Protein AF-A0A954YUF4-F1 (afdb_monomer_lite)

Secondary structure (DSSP, 8-state):
---PPP-----------------PPPSEEEEEE--EETTTEEEESSSTTTTS---EE-SSEEESEEEETTTEEEESBSSSPPTT-----SSSS-BEEE-TTSBEEEEEEETTTEEEEE-TTSPTTTS-EEETTTTEEESEEEETTTEEEES--SSS-EEEP-TT--S-SSS-SHHHHHHHHHHTTEETTTSS---S---SS-SSEESHHHHHHHHHH-----

Sequence (222 aa):
MSMKRLNTSGALVAVVGVAVGLAFASSIKPEGKSAWSENAGWSNWRDAGETGLGVSVELNTLSGWIWFENIGWCSLASGDPPALGWPNITGADYGVNVELDYRLDGFAWSENVGWLRFDSQLPAPFAPRIDLLVGRLRGFVWGENIGWLNLDGMVHFVALEDSADNDLDGDIDLLDFATFQRCFGWESTGGASCTADTDFDDDDDTDIDDWSMFHAQISGPN

Foldseek 3Di:
DDDDDDDDDDDDDPPPDDPPPDLDFAQWDPQQQWWAFPQQGIKGQGCLVVVSQHWHDAPWFIFGWMQTPRQGIKTQALDDADPNGFPQPDPNRWHWTQDPVFFIATWIAGPRQGIKTQDSPDDPPAHWGQDLLQQFIAHWIQTPRGGIIGQHDPNHHTGGHLLQVQVPPPAQAVVSVVLLVVQEFPAQPDDDDSPTRQPSNPPRGRHDVSVVVSVSNHNDDD

Radius of gyration: 22.09 Å; chains: 1; bounding box: 84×53×54 Å

Structure (mmCIF, N/CA/C/O backbone):
data_AF-A0A954YUF4-F1
#
_entry.id   AF-A0A954YUF4-F1
#
loop_
_atom_site.group_PDB
_atom_site.id
_atom_site.type_symbol
_atom_site.label_atom_id
_atom_site.label_alt_id
_atom_site.label_comp_id
_atom_site.label_asym_id
_atom_site.label_entity_id
_atom_site.label_seq_id
_atom_site.pdbx_PDB_ins_code
_atom_site.Cartn_x
_atom_site.Cartn_y
_atom_site.Cartn_z
_atom_site.occupancy
_atom_site.B_iso_or_equiv
_atom_site.auth_seq_id
_atom_site.auth_comp_id
_atom_site.auth_asym_id
_atom_site.auth_atom_id
_atom_site.pdbx_PDB_model_num
ATOM 1 N N . MET A 1 1 ? 56.252 34.505 36.505 1.00 45.41 1 MET A N 1
ATOM 2 C CA . MET A 1 1 ? 54.918 34.299 37.109 1.00 45.41 1 MET A CA 1
ATOM 3 C C . MET A 1 1 ? 53.900 34.505 35.994 1.00 45.41 1 MET A C 1
ATOM 5 O O . MET A 1 1 ? 53.700 35.629 35.562 1.00 45.41 1 MET A O 1
ATOM 9 N N . SER A 1 2 ? 53.455 33.407 35.379 1.00 35.97 2 SER A N 1
ATOM 10 C CA . SER A 1 2 ? 52.754 33.391 34.086 1.00 35.97 2 SER A CA 1
ATOM 11 C C . SER A 1 2 ? 51.246 33.590 34.275 1.00 35.97 2 SER A C 1
ATOM 13 O O . SER A 1 2 ? 50.628 32.850 35.039 1.00 35.97 2 SER A O 1
ATOM 15 N N . MET A 1 3 ? 50.666 34.584 33.596 1.00 34.16 3 MET A N 1
ATOM 16 C CA . MET A 1 3 ? 49.219 34.823 33.544 1.00 34.16 3 MET A CA 1
ATOM 17 C C . MET A 1 3 ? 48.563 33.805 32.601 1.00 34.16 3 MET A C 1
ATOM 19 O O . MET A 1 3 ? 48.743 33.874 31.385 1.00 34.16 3 MET A O 1
ATOM 23 N N . LYS A 1 4 ? 47.788 32.865 33.153 1.00 36.34 4 LYS A N 1
ATOM 24 C CA . LYS A 1 4 ? 46.926 31.967 32.371 1.00 36.34 4 LYS A CA 1
ATOM 25 C C . LYS A 1 4 ? 45.629 32.694 32.004 1.00 36.34 4 LYS A C 1
ATOM 27 O O . LYS A 1 4 ? 44.901 33.143 32.883 1.00 36.34 4 LYS A O 1
ATOM 32 N N . ARG A 1 5 ? 45.358 32.801 30.702 1.00 38.88 5 ARG A N 1
ATOM 33 C CA . ARG A 1 5 ? 44.087 33.270 30.130 1.00 38.88 5 ARG A CA 1
ATOM 34 C C . ARG A 1 5 ? 43.024 32.177 30.311 1.00 38.88 5 ARG A C 1
ATOM 36 O O . ARG A 1 5 ? 43.297 31.024 29.982 1.00 38.88 5 ARG A O 1
ATOM 43 N N . LEU A 1 6 ? 41.845 32.521 30.835 1.00 40.50 6 LEU A N 1
ATOM 44 C CA . LEU A 1 6 ? 40.672 31.639 30.830 1.00 40.50 6 LEU A CA 1
ATOM 45 C C . LEU A 1 6 ? 40.017 31.691 29.440 1.00 40.50 6 LEU A C 1
ATOM 47 O O . LEU A 1 6 ? 39.573 32.755 29.020 1.00 40.50 6 LEU A O 1
ATOM 51 N N . ASN A 1 7 ? 39.937 30.550 28.751 1.00 34.66 7 ASN A N 1
ATOM 52 C CA . ASN A 1 7 ? 39.085 30.371 27.573 1.00 34.66 7 ASN A CA 1
ATOM 53 C C . ASN A 1 7 ? 37.709 29.874 28.036 1.00 34.66 7 ASN A C 1
ATOM 55 O O . ASN A 1 7 ? 37.571 28.722 28.441 1.00 34.66 7 ASN A O 1
ATOM 59 N N . THR A 1 8 ? 36.686 30.719 27.956 1.00 41.03 8 THR A N 1
ATOM 60 C CA . THR A 1 8 ? 35.281 30.303 28.053 1.00 41.03 8 THR A CA 1
ATOM 61 C C . THR A 1 8 ? 34.838 29.739 26.706 1.00 41.03 8 THR A C 1
ATOM 63 O O . THR A 1 8 ? 34.591 30.494 25.770 1.00 41.03 8 THR A O 1
ATOM 66 N N . SER A 1 9 ? 34.767 28.412 26.599 1.00 42.25 9 SER A N 1
ATOM 67 C CA . SER A 1 9 ? 34.116 27.736 25.471 1.00 42.25 9 SER A CA 1
ATOM 68 C C . SER A 1 9 ? 32.630 27.593 25.799 1.00 42.25 9 SER A C 1
ATOM 70 O O . SER A 1 9 ? 32.278 26.874 26.731 1.00 42.25 9 SER A O 1
ATOM 72 N N . GLY A 1 10 ? 31.770 28.323 25.087 1.00 40.06 10 GLY A N 1
ATOM 73 C CA . GLY A 1 10 ? 30.319 28.158 25.168 1.00 40.06 10 GLY A CA 1
ATOM 74 C C . GLY A 1 10 ? 29.906 26.884 24.437 1.00 40.06 10 GLY A C 1
ATOM 75 O O . GLY A 1 10 ? 30.124 26.770 23.234 1.00 40.06 10 GLY A O 1
ATOM 76 N N . ALA A 1 11 ? 29.347 25.920 25.164 1.00 40.22 11 ALA A N 1
ATOM 77 C CA . ALA A 1 11 ? 28.738 24.739 24.570 1.00 40.22 11 ALA A CA 1
ATOM 78 C C . ALA A 1 11 ? 27.368 25.126 23.992 1.00 40.22 11 ALA A C 1
ATOM 80 O O . ALA A 1 11 ? 26.453 25.472 24.737 1.00 40.22 11 ALA A O 1
ATOM 81 N N . LEU A 1 12 ? 27.238 25.088 22.664 1.00 38.84 12 LEU A N 1
ATOM 82 C CA . LEU A 1 12 ? 25.941 25.075 21.992 1.00 38.84 12 LEU A CA 1
ATOM 83 C C . LEU A 1 12 ? 25.310 23.700 22.240 1.00 38.84 12 LEU A C 1
ATOM 85 O O . LEU A 1 12 ? 25.797 22.691 21.735 1.00 38.84 12 LEU A O 1
ATOM 89 N N . VAL A 1 13 ? 24.246 23.657 23.039 1.00 41.72 13 VAL A N 1
ATOM 90 C CA . VAL A 1 13 ? 23.390 22.473 23.152 1.00 41.72 13 VAL A CA 1
ATOM 91 C C . VAL A 1 13 ? 22.456 22.493 21.947 1.00 41.72 13 VAL A C 1
ATOM 93 O O . VAL A 1 13 ? 21.543 23.313 21.880 1.00 41.72 13 VAL A O 1
ATOM 96 N N . ALA A 1 14 ? 22.715 21.626 20.968 1.00 39.50 14 ALA A N 1
ATOM 97 C CA . ALA A 1 14 ? 21.765 21.352 19.902 1.00 39.50 14 ALA A CA 1
ATOM 98 C C . ALA A 1 14 ? 20.584 20.588 20.513 1.00 39.50 14 ALA A C 1
ATOM 100 O O . ALA A 1 14 ? 20.733 19.447 20.950 1.00 39.50 14 ALA A O 1
ATOM 101 N N . VAL A 1 15 ? 19.422 21.235 20.589 1.00 40.66 15 VAL A N 1
ATOM 102 C CA . VAL A 1 15 ? 18.164 20.550 20.889 1.00 40.66 15 VAL A CA 1
ATOM 103 C C . VAL A 1 15 ? 17.814 19.745 19.643 1.00 40.66 15 VAL A C 1
ATOM 105 O O . VAL A 1 15 ? 17.372 20.302 18.642 1.00 40.66 15 VAL A O 1
ATOM 108 N N . VAL A 1 16 ? 18.081 18.441 19.679 1.00 46.47 16 VAL A N 1
ATOM 109 C CA . VAL A 1 16 ? 17.546 17.503 18.692 1.00 46.47 16 VAL A CA 1
ATOM 110 C C . VAL A 1 16 ? 16.055 17.387 18.985 1.00 46.47 16 VAL A C 1
ATOM 112 O O . VAL A 1 16 ? 15.658 16.763 19.968 1.00 46.47 16 VAL A O 1
ATOM 115 N N . GLY A 1 17 ? 15.234 18.063 18.183 1.00 35.97 17 GLY A N 1
ATOM 116 C CA . GLY A 1 17 ? 13.795 17.846 18.179 1.00 35.97 17 GLY A CA 1
ATOM 117 C C . GLY A 1 17 ? 13.531 16.434 17.674 1.00 35.97 17 GLY A C 1
ATOM 118 O O . GLY A 1 17 ? 13.792 16.139 16.512 1.00 35.97 17 GLY A O 1
ATOM 119 N N . VAL A 1 18 ? 13.060 15.553 18.553 1.00 38.59 18 VAL A N 1
ATOM 120 C CA . VAL A 1 18 ? 12.467 14.285 18.130 1.00 38.59 18 VAL A CA 1
ATOM 121 C C . VAL A 1 18 ? 11.116 14.649 17.526 1.00 38.59 18 VAL A C 1
ATOM 123 O O . VAL A 1 18 ? 10.198 15.022 18.253 1.00 38.59 18 VAL A O 1
ATOM 126 N N . ALA A 1 19 ? 11.019 14.610 16.198 1.00 35.75 19 ALA A N 1
ATOM 127 C CA . ALA A 1 19 ? 9.730 14.593 15.528 1.00 35.75 19 ALA A CA 1
ATOM 128 C C . ALA A 1 19 ? 9.069 13.260 15.893 1.00 35.75 19 ALA A C 1
ATOM 130 O O . ALA A 1 19 ? 9.465 12.204 15.405 1.00 35.75 19 ALA A O 1
ATOM 131 N N . VAL A 1 20 ? 8.126 13.299 16.830 1.00 36.25 20 VAL A N 1
ATOM 132 C CA . VAL A 1 20 ? 7.192 12.195 17.023 1.00 36.25 20 VAL A CA 1
ATOM 133 C C . VAL A 1 20 ? 6.216 12.319 15.862 1.00 36.25 20 VAL A C 1
ATOM 135 O O . VAL A 1 20 ? 5.343 13.183 15.889 1.00 36.25 20 VAL A O 1
ATOM 138 N N . GLY A 1 21 ? 6.441 11.543 14.801 1.00 36.62 21 GLY A N 1
ATOM 139 C CA . GLY A 1 21 ? 5.438 11.372 13.758 1.00 36.62 21 GLY A CA 1
ATOM 140 C C . GLY A 1 21 ? 4.170 10.827 14.406 1.00 36.62 21 GLY A C 1
ATOM 141 O O . GLY A 1 21 ? 4.245 9.905 15.222 1.00 36.62 21 GLY A O 1
ATOM 142 N N . LEU A 1 22 ? 3.027 11.439 14.105 1.00 38.81 22 LEU A N 1
ATOM 143 C CA . LEU A 1 22 ? 1.734 10.835 14.395 1.00 38.81 22 LEU A CA 1
ATOM 144 C C . LEU A 1 22 ? 1.716 9.487 13.664 1.00 38.81 22 LEU A C 1
ATOM 146 O O . LEU A 1 22 ? 1.967 9.435 12.463 1.00 38.81 22 LEU A O 1
ATOM 150 N N . ALA A 1 23 ? 1.536 8.394 14.404 1.00 40.59 23 ALA A N 1
ATOM 151 C CA . ALA A 1 23 ? 1.324 7.092 13.793 1.00 40.59 23 ALA A CA 1
ATOM 152 C C . ALA A 1 23 ? -0.082 7.121 13.189 1.00 40.59 23 ALA A C 1
ATOM 154 O O . ALA A 1 23 ? -1.062 7.065 13.931 1.00 40.59 23 ALA A O 1
ATOM 155 N N . PHE A 1 24 ? -0.165 7.285 11.872 1.00 50.69 24 PHE A N 1
ATOM 156 C CA . PHE A 1 24 ? -1.408 7.081 11.141 1.00 50.69 24 PHE A CA 1
ATOM 157 C C . PHE A 1 24 ? -1.837 5.622 11.320 1.00 50.69 24 PHE A C 1
ATOM 159 O O . PHE A 1 24 ? -1.001 4.711 11.315 1.00 50.69 24 PHE A O 1
ATOM 166 N N . ALA A 1 25 ? -3.126 5.404 11.572 1.00 67.69 25 ALA A N 1
ATOM 167 C CA . ALA A 1 25 ? -3.666 4.059 11.658 1.00 67.69 25 ALA A CA 1
ATOM 168 C C . ALA A 1 25 ? -3.500 3.384 10.288 1.00 67.69 25 ALA A C 1
ATOM 170 O O . ALA A 1 25 ? -3.809 3.970 9.260 1.00 67.69 25 ALA A O 1
ATOM 171 N N . SER A 1 26 ? -2.950 2.171 10.263 1.00 83.31 26 SER A N 1
ATOM 172 C CA . SER A 1 26 ? -2.809 1.416 9.016 1.00 83.31 26 SER A CA 1
ATOM 173 C C . SER A 1 26 ? -4.181 1.007 8.487 1.00 83.31 26 SER A C 1
ATOM 175 O O . SER A 1 26 ? -4.997 0.519 9.264 1.00 83.31 26 SER A O 1
ATOM 177 N N . SER A 1 27 ? -4.384 1.078 7.171 1.00 86.19 27 SER A N 1
ATOM 178 C CA . SER A 1 27 ? -5.607 0.629 6.485 1.00 86.19 27 SER A CA 1
ATOM 179 C C . SER A 1 27 ? -5.724 -0.901 6.383 1.00 86.19 27 SER A C 1
ATOM 181 O O . SER A 1 27 ? -6.391 -1.409 5.488 1.00 86.19 27 SER A O 1
ATOM 183 N N . ILE A 1 28 ? -5.032 -1.667 7.235 1.00 88.75 28 ILE A N 1
ATOM 184 C CA . ILE A 1 28 ? -4.945 -3.134 7.178 1.00 88.75 28 ILE A CA 1
ATOM 185 C C . ILE A 1 28 ? -5.480 -3.754 8.474 1.00 88.75 28 ILE A C 1
ATOM 187 O O . ILE A 1 28 ? -4.967 -3.455 9.554 1.00 88.75 28 ILE A O 1
ATOM 191 N N . LYS A 1 29 ? -6.427 -4.698 8.374 1.00 86.50 29 LYS A N 1
ATOM 192 C CA . LYS A 1 29 ? -7.031 -5.371 9.542 1.00 86.50 29 LYS A CA 1
ATOM 193 C C . LYS A 1 29 ? -6.008 -6.158 10.370 1.00 86.50 29 LYS A C 1
ATOM 195 O O . LYS A 1 29 ? -5.130 -6.820 9.799 1.00 86.50 29 LYS A O 1
ATOM 200 N N . PRO A 1 30 ? -6.126 -6.197 11.713 1.00 86.12 30 PRO A N 1
ATOM 201 C CA . PRO A 1 30 ? -5.252 -7.000 12.575 1.00 86.12 30 PRO A CA 1
ATOM 202 C C . PRO A 1 30 ? -5.233 -8.495 12.227 1.00 86.12 30 PRO A C 1
ATOM 204 O O . PRO A 1 30 ? -4.171 -9.125 12.239 1.00 86.12 30 PRO A O 1
ATOM 207 N N . GLU A 1 31 ? -6.395 -9.063 11.920 1.00 83.25 31 GLU A N 1
ATOM 208 C CA . GLU A 1 31 ? -6.620 -10.481 11.621 1.00 83.25 31 GLU A CA 1
ATOM 209 C C . GLU A 1 31 ? -6.197 -10.887 10.204 1.00 83.25 31 GLU A C 1
ATOM 211 O O . GLU A 1 31 ? -5.962 -12.069 9.947 1.00 83.25 31 GLU A O 1
ATOM 216 N N . GLY A 1 32 ? -6.042 -9.917 9.302 1.00 87.50 32 GLY A N 1
ATOM 217 C CA . GLY A 1 32 ? -5.683 -10.116 7.901 1.00 87.50 32 GLY A CA 1
ATOM 218 C C . GLY A 1 32 ? -4.444 -9.321 7.512 1.00 87.50 32 GLY A C 1
ATOM 219 O O . GLY A 1 32 ? -4.449 -8.637 6.506 1.00 87.50 32 GLY A O 1
ATOM 220 N N . LYS A 1 33 ? -3.371 -9.357 8.302 1.00 92.38 33 LYS A N 1
ATOM 221 C CA . LYS A 1 33 ? -2.193 -8.501 8.060 1.00 92.38 33 LYS A CA 1
ATOM 222 C C . LYS A 1 33 ? -1.056 -9.140 7.261 1.00 92.38 33 LYS A C 1
ATOM 224 O O . LYS A 1 33 ? -0.010 -8.511 7.086 1.00 92.38 33 LYS A O 1
ATOM 229 N N . SER A 1 34 ? -1.203 -10.390 6.817 1.00 94.88 34 SER A N 1
ATOM 230 C CA . SER A 1 34 ? -0.062 -11.208 6.387 1.00 94.88 34 SER A CA 1
ATOM 231 C C . SER A 1 34 ? -0.224 -11.860 5.020 1.00 94.88 34 SER A C 1
ATOM 233 O O . SER A 1 34 ? -1.254 -12.446 4.697 1.00 94.88 34 SER A O 1
ATOM 235 N N . ALA A 1 35 ? 0.866 -11.828 4.255 1.00 96.50 35 ALA A N 1
ATOM 236 C CA . ALA A 1 35 ? 1.054 -12.540 2.999 1.00 96.50 35 ALA A CA 1
ATOM 237 C C . ALA A 1 35 ? 2.311 -13.421 3.078 1.00 96.50 35 ALA A C 1
ATOM 239 O O . ALA A 1 35 ? 3.159 -13.240 3.955 1.00 96.50 35 ALA A O 1
ATOM 240 N N . TRP A 1 36 ? 2.419 -14.391 2.168 1.00 96.69 36 TRP A N 1
ATOM 241 C CA . TRP A 1 36 ? 3.537 -15.336 2.128 1.00 96.69 36 TRP A CA 1
ATOM 242 C C . TRP A 1 36 ? 4.416 -15.124 0.896 1.00 96.69 36 TRP A C 1
ATOM 244 O O . TRP A 1 36 ? 3.916 -14.990 -0.225 1.00 96.69 36 TRP A O 1
ATOM 254 N N . SER A 1 37 ? 5.729 -15.188 1.101 1.00 96.19 37 SER A N 1
ATOM 255 C CA . SER A 1 37 ? 6.731 -15.343 0.050 1.00 96.19 37 SER A CA 1
ATOM 256 C C . SER A 1 37 ? 7.662 -16.502 0.393 1.00 96.19 37 SER A C 1
ATOM 258 O O . SER A 1 37 ? 8.141 -16.614 1.520 1.00 96.19 37 SER A O 1
ATOM 260 N N . GLU A 1 38 ? 7.977 -17.339 -0.596 1.00 94.81 38 GLU A N 1
ATOM 261 C CA . GLU A 1 38 ? 8.883 -18.479 -0.406 1.00 94.81 38 GLU A CA 1
ATOM 262 C C . GLU A 1 38 ? 10.289 -18.052 0.038 1.00 94.81 38 GLU A C 1
ATOM 264 O O . GLU A 1 38 ? 10.938 -18.771 0.798 1.00 94.81 38 GLU A O 1
ATOM 269 N N . ASN A 1 39 ? 10.757 -16.883 -0.408 1.00 94.62 39 ASN A N 1
ATOM 270 C CA . ASN A 1 39 ? 12.107 -16.400 -0.125 1.00 94.62 39 ASN A CA 1
ATOM 271 C C . ASN A 1 39 ? 12.149 -15.247 0.891 1.00 94.62 39 ASN A C 1
ATOM 273 O O . ASN A 1 39 ? 13.218 -15.002 1.447 1.00 94.62 39 ASN A O 1
ATOM 277 N N . ALA A 1 40 ? 11.025 -14.578 1.181 1.00 95.06 40 ALA A N 1
ATOM 278 C CA . ALA A 1 40 ? 10.953 -13.517 2.196 1.00 95.06 40 ALA A CA 1
ATOM 279 C C . ALA A 1 40 ? 10.232 -13.922 3.501 1.00 95.06 40 ALA A C 1
ATOM 281 O O . ALA A 1 40 ? 10.343 -13.202 4.494 1.00 95.06 40 ALA A O 1
ATOM 282 N N . GLY A 1 41 ? 9.573 -15.087 3.539 1.00 95.69 41 GLY A N 1
ATOM 283 C CA . GLY A 1 41 ? 8.815 -15.560 4.702 1.00 95.69 41 GLY A CA 1
ATOM 284 C C . GLY A 1 41 ? 7.446 -14.889 4.828 1.00 95.69 41 GLY A C 1
ATOM 285 O O . GLY A 1 41 ? 6.878 -14.431 3.828 1.00 95.69 41 GLY A O 1
ATOM 286 N N . TRP A 1 42 ? 6.907 -14.840 6.051 1.00 96.31 42 TRP A N 1
ATOM 287 C CA . TRP A 1 42 ? 5.690 -14.075 6.322 1.00 96.31 42 TRP A CA 1
ATOM 288 C C . TRP A 1 42 ? 5.960 -12.577 6.275 1.00 96.31 42 TRP A C 1
ATOM 290 O O . TRP A 1 42 ? 7.006 -12.097 6.718 1.00 96.31 42 TRP A O 1
ATOM 300 N N . SER A 1 43 ? 4.978 -11.838 5.772 1.00 95.81 43 SER A N 1
ATOM 301 C CA . SER A 1 43 ? 4.953 -10.385 5.833 1.00 95.81 43 SER A CA 1
ATOM 302 C C . SER A 1 43 ? 3.948 -9.879 6.870 1.00 95.81 43 SER A C 1
ATOM 304 O O . SER A 1 43 ? 2.993 -10.570 7.234 1.00 95.81 43 SER A O 1
ATOM 306 N N . ASN A 1 44 ? 4.126 -8.640 7.306 1.00 95.50 44 ASN A N 1
ATOM 307 C CA . ASN A 1 44 ? 3.202 -7.907 8.151 1.00 95.50 44 ASN A CA 1
ATOM 308 C C . ASN A 1 44 ? 2.999 -6.504 7.574 1.00 95.50 44 ASN A C 1
ATOM 310 O O . ASN A 1 44 ? 3.921 -5.686 7.560 1.00 95.50 44 ASN A O 1
ATOM 314 N N . TRP A 1 45 ? 1.787 -6.281 7.074 1.00 95.31 45 TRP A N 1
ATOM 315 C CA . TRP A 1 45 ? 1.368 -5.068 6.380 1.00 95.31 45 TRP A CA 1
ATOM 316 C C . TRP A 1 45 ? 0.757 -4.036 7.325 1.00 95.31 45 TRP A C 1
ATOM 318 O O . TRP A 1 45 ? 0.707 -2.871 6.972 1.00 95.31 45 TRP A O 1
ATOM 328 N N . ARG A 1 46 ? 0.318 -4.430 8.527 1.00 91.75 46 ARG A N 1
ATOM 329 C CA . ARG A 1 46 ? -0.418 -3.534 9.430 1.00 91.75 46 ARG A CA 1
ATOM 330 C C . ARG A 1 46 ? 0.463 -2.739 10.375 1.00 91.75 46 ARG A C 1
ATOM 332 O O . ARG A 1 46 ? 0.239 -1.564 10.621 1.00 91.75 46 ARG A O 1
ATOM 339 N N . ASP A 1 47 ? 1.403 -3.411 11.022 1.00 87.38 47 ASP A N 1
ATOM 340 C CA . ASP A 1 47 ? 2.191 -2.798 12.098 1.00 87.38 47 ASP A CA 1
ATOM 341 C C . ASP A 1 47 ? 3.672 -2.660 11.724 1.00 87.38 47 ASP A C 1
ATOM 343 O O . ASP A 1 47 ? 4.451 -2.128 12.515 1.00 87.38 47 ASP A O 1
ATOM 347 N N . ALA A 1 48 ? 4.056 -3.125 10.529 1.00 87.12 48 ALA A N 1
ATOM 348 C CA . ALA A 1 48 ? 5.427 -3.128 10.031 1.00 87.12 48 ALA A CA 1
ATOM 349 C C . ALA A 1 48 ? 6.440 -3.631 11.080 1.00 87.12 48 ALA A C 1
ATOM 351 O O . ALA A 1 48 ? 7.510 -3.044 11.265 1.00 87.12 48 ALA A O 1
ATOM 352 N N . GLY A 1 49 ? 6.092 -4.710 11.789 1.00 80.81 49 GLY A N 1
ATOM 353 C CA . GLY A 1 49 ? 6.925 -5.263 12.856 1.00 80.81 49 GLY A CA 1
ATOM 354 C C . GLY A 1 49 ? 6.825 -4.444 14.141 1.00 80.81 49 GLY A C 1
ATOM 355 O O . GLY A 1 49 ? 7.847 -4.117 1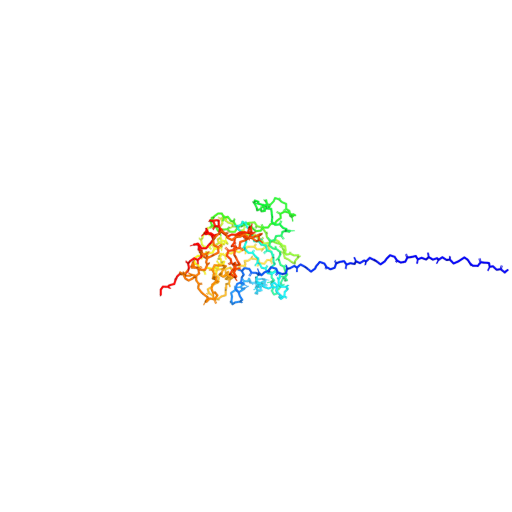4.736 1.00 80.81 49 GLY A O 1
ATOM 356 N N . GLU A 1 50 ? 5.597 -4.106 14.543 1.00 80.44 50 GLU A N 1
ATOM 357 C CA . GLU A 1 50 ? 5.267 -3.366 15.778 1.00 80.44 50 GLU A CA 1
ATOM 358 C C . GLU A 1 50 ? 5.723 -1.893 15.814 1.00 80.44 50 GLU A C 1
ATOM 360 O O . GLU A 1 50 ? 5.713 -1.259 16.869 1.00 80.44 50 GLU A O 1
ATOM 365 N N . THR A 1 51 ? 6.096 -1.312 14.673 1.00 78.06 51 THR A N 1
ATOM 366 C CA . THR A 1 51 ? 6.503 0.102 14.581 1.00 78.06 51 THR A CA 1
ATOM 367 C C . THR A 1 51 ? 5.318 1.059 14.450 1.00 78.06 51 THR A C 1
ATOM 369 O O . THR A 1 51 ? 5.468 2.247 14.722 1.00 78.06 51 THR A O 1
ATOM 372 N N . GLY A 1 52 ? 4.147 0.555 14.041 1.00 79.62 52 GLY A N 1
ATOM 373 C CA . GLY A 1 52 ? 2.964 1.378 13.768 1.00 79.62 52 GLY A CA 1
ATOM 374 C C . GLY A 1 52 ? 3.057 2.173 12.463 1.00 79.62 52 GLY A C 1
ATOM 375 O O . GLY A 1 52 ? 2.222 3.032 12.225 1.00 79.62 52 GLY A O 1
ATOM 376 N N . LEU A 1 53 ? 4.055 1.887 11.622 1.00 86.25 53 LEU A N 1
ATOM 377 C CA . LEU A 1 53 ? 4.259 2.510 10.309 1.00 86.25 53 LEU A CA 1
ATOM 378 C C . LEU A 1 53 ? 3.755 1.607 9.176 1.00 86.25 53 LEU A C 1
ATOM 380 O O . LEU A 1 53 ? 4.403 1.497 8.134 1.00 86.25 53 LEU A O 1
ATOM 384 N N . GLY A 1 54 ? 2.667 0.877 9.423 1.00 90.19 54 GLY A N 1
ATOM 385 C CA . GLY A 1 54 ? 2.104 -0.050 8.449 1.00 90.19 54 GLY A CA 1
ATOM 386 C C . GLY A 1 54 ? 1.589 0.632 7.195 1.00 90.19 54 GLY A C 1
ATOM 387 O O . GLY A 1 54 ? 1.692 1.841 7.017 1.00 90.19 54 GLY A O 1
ATOM 388 N N . VAL A 1 55 ? 1.035 -0.185 6.316 1.00 92.38 55 VAL A N 1
ATOM 389 C CA . VAL A 1 55 ? 0.538 0.249 5.021 1.00 92.38 55 VAL A CA 1
ATOM 390 C C . VAL A 1 55 ? -0.704 1.107 5.202 1.00 92.38 55 VAL A C 1
ATOM 392 O O . VAL A 1 55 ? -1.639 0.701 5.899 1.00 92.38 55 VAL A O 1
ATOM 395 N N . SER A 1 56 ? -0.697 2.265 4.549 1.00 87.12 56 SER A N 1
ATOM 396 C CA . SER A 1 56 ? -1.890 3.067 4.303 1.00 87.12 56 SER A CA 1
ATOM 397 C C . SER A 1 56 ? -2.282 2.921 2.838 1.00 87.12 56 SER A C 1
ATOM 399 O O . SER A 1 56 ? -1.415 2.903 1.956 1.00 87.12 56 SER A O 1
ATOM 401 N N . VAL A 1 57 ? -3.574 2.752 2.590 1.00 85.88 57 VAL A N 1
ATOM 402 C CA . VAL A 1 57 ? -4.163 2.750 1.252 1.00 85.88 57 VAL A CA 1
ATOM 403 C C . VAL A 1 57 ? -4.911 4.064 1.102 1.00 85.88 57 VAL A C 1
ATOM 405 O O . VAL A 1 57 ? -5.924 4.267 1.756 1.00 85.88 57 VAL A O 1
ATOM 408 N N . GLU A 1 58 ? -4.396 4.929 0.241 1.00 79.81 58 GLU A N 1
ATOM 409 C CA . GLU A 1 58 ? -4.987 6.221 -0.102 1.00 79.81 58 GLU A CA 1
ATOM 410 C C . GLU A 1 58 ? -5.641 6.125 -1.490 1.00 79.81 58 GLU A C 1
ATOM 412 O O . GLU A 1 58 ? -5.492 5.121 -2.197 1.00 79.81 58 GLU A O 1
ATOM 417 N N . LEU A 1 59 ? -6.312 7.195 -1.926 1.00 74.75 59 LEU A N 1
ATOM 418 C CA . LEU A 1 59 ? -7.055 7.227 -3.190 1.00 74.75 59 LEU A CA 1
ATOM 419 C C . LEU A 1 59 ? -6.226 6.770 -4.406 1.00 74.75 59 LEU A C 1
ATOM 421 O O . LEU A 1 59 ? -6.692 5.975 -5.221 1.00 74.75 59 LEU A O 1
ATOM 425 N N . ASN A 1 60 ? -4.988 7.262 -4.519 1.00 81.56 60 ASN A N 1
ATOM 426 C CA . ASN A 1 60 ? -4.132 7.050 -5.693 1.00 81.56 60 ASN A CA 1
ATOM 427 C C . ASN A 1 60 ? -2.830 6.307 -5.377 1.00 81.56 60 ASN A C 1
ATOM 429 O O . ASN A 1 60 ? -2.049 6.020 -6.290 1.00 81.56 60 ASN A O 1
ATOM 433 N N . THR A 1 61 ? -2.548 6.025 -4.107 1.00 88.44 61 THR A N 1
ATOM 434 C CA . THR A 1 61 ? -1.231 5.568 -3.656 1.00 88.44 61 THR A CA 1
ATOM 435 C C . THR A 1 61 ? -1.319 4.621 -2.473 1.00 88.44 61 THR A C 1
ATOM 437 O O . THR A 1 61 ? -2.248 4.660 -1.675 1.00 88.44 61 THR A O 1
ATOM 440 N N . LEU A 1 62 ? -0.316 3.754 -2.354 1.00 91.75 62 LEU A N 1
ATOM 441 C CA . LEU A 1 62 ? -0.023 3.057 -1.109 1.00 91.75 62 LEU A CA 1
ATOM 442 C C . LEU A 1 62 ? 1.214 3.694 -0.483 1.00 91.75 62 LEU A C 1
ATOM 444 O O . LEU A 1 62 ? 2.226 3.916 -1.157 1.00 91.75 62 LEU A O 1
ATOM 448 N N . SER A 1 63 ? 1.150 3.923 0.820 1.00 89.75 63 SER A N 1
ATOM 449 C CA . SER A 1 63 ? 2.246 4.471 1.612 1.00 89.75 63 SER A CA 1
ATOM 450 C C . SER A 1 63 ? 2.552 3.570 2.814 1.00 89.75 63 SER A C 1
ATOM 452 O O . SER A 1 63 ? 1.918 2.533 3.028 1.00 89.75 63 SER A O 1
ATOM 454 N N . GLY A 1 64 ? 3.600 3.909 3.566 1.00 91.81 64 GLY A N 1
ATOM 455 C CA . GLY A 1 64 ? 4.034 3.137 4.731 1.00 91.81 64 GLY A CA 1
ATOM 456 C C . GLY A 1 64 ? 4.954 1.956 4.411 1.00 91.81 64 GLY A C 1
ATOM 457 O O . GLY A 1 64 ? 5.616 1.899 3.366 1.00 91.81 64 GLY A O 1
ATOM 458 N N . TRP A 1 65 ? 5.048 1.030 5.366 1.00 94.56 65 TRP A N 1
ATOM 459 C CA . TRP A 1 65 ? 6.057 -0.025 5.379 1.00 94.56 65 TRP A CA 1
ATOM 460 C C . TRP A 1 65 ? 5.453 -1.416 5.530 1.00 94.56 65 TRP A C 1
ATOM 462 O O . TRP A 1 65 ? 4.492 -1.644 6.262 1.00 94.56 65 TRP A O 1
ATOM 472 N N . ILE A 1 66 ? 6.103 -2.384 4.891 1.00 96.44 66 ILE A N 1
ATOM 473 C CA . ILE A 1 66 ? 5.844 -3.809 5.081 1.00 96.44 66 ILE A CA 1
ATOM 474 C C . ILE A 1 66 ? 7.061 -4.405 5.769 1.00 96.44 66 ILE A C 1
ATOM 476 O O . ILE A 1 66 ? 8.192 -4.230 5.313 1.00 96.44 66 ILE A O 1
ATOM 480 N N . TRP A 1 67 ? 6.841 -5.145 6.848 1.00 96.94 67 TRP A N 1
ATOM 481 C CA . TRP A 1 67 ? 7.895 -5.958 7.441 1.00 96.94 67 TRP A CA 1
ATOM 482 C C . TRP A 1 67 ? 7.810 -7.392 6.937 1.00 96.94 67 TRP A C 1
ATOM 484 O O . TRP A 1 67 ? 6.720 -7.934 6.791 1.00 96.94 67 TRP A O 1
ATOM 494 N N . PHE A 1 68 ? 8.954 -8.021 6.714 1.00 96.31 68 PHE A N 1
ATOM 495 C CA . PHE A 1 68 ? 9.070 -9.425 6.350 1.00 96.31 68 PHE A CA 1
ATOM 496 C C . PHE A 1 68 ? 10.049 -10.130 7.283 1.00 96.31 68 PHE A C 1
ATOM 498 O O . PHE A 1 68 ? 11.115 -9.590 7.597 1.00 96.31 68 PHE A O 1
ATOM 505 N N . GLU A 1 69 ? 9.742 -11.374 7.639 1.00 94.44 69 GLU A N 1
ATOM 506 C CA . GLU A 1 69 ? 10.543 -12.165 8.582 1.00 94.44 69 GLU A CA 1
ATOM 507 C C . GLU A 1 69 ? 12.007 -12.319 8.165 1.00 94.44 69 GLU A C 1
ATOM 509 O O . GLU A 1 69 ? 12.902 -12.209 9.004 1.00 94.44 69 GLU A O 1
ATOM 514 N N . ASN A 1 70 ? 12.267 -12.551 6.875 1.00 94.56 70 ASN A N 1
ATOM 515 C CA . ASN A 1 70 ? 13.610 -12.908 6.412 1.00 94.56 70 ASN A CA 1
ATOM 516 C C . ASN A 1 70 ? 14.381 -11.747 5.777 1.00 94.56 70 ASN A C 1
ATOM 518 O O . ASN A 1 70 ? 15.579 -11.884 5.531 1.00 94.56 70 ASN A O 1
ATOM 522 N N . ILE A 1 71 ? 13.712 -10.628 5.483 1.00 93.75 71 ILE A N 1
ATOM 523 C CA . ILE A 1 71 ? 14.305 -9.520 4.714 1.00 93.75 71 ILE A CA 1
ATOM 524 C C . ILE A 1 71 ? 14.137 -8.160 5.398 1.00 93.75 71 ILE A C 1
ATOM 526 O O . ILE A 1 71 ? 14.691 -7.177 4.921 1.00 93.75 71 ILE A O 1
ATOM 530 N N . GLY A 1 72 ? 13.429 -8.078 6.526 1.00 94.56 72 GLY A N 1
ATOM 531 C CA . GLY A 1 72 ? 13.186 -6.817 7.219 1.00 94.56 72 GLY A CA 1
ATOM 532 C C . GLY A 1 72 ? 12.183 -5.932 6.481 1.00 94.56 72 GLY A C 1
ATOM 533 O O . GLY A 1 72 ? 11.195 -6.421 5.939 1.00 94.56 72 GLY A O 1
ATOM 534 N N . TRP A 1 73 ? 12.409 -4.621 6.511 1.00 95.62 73 TRP A N 1
ATOM 535 C CA . TRP A 1 73 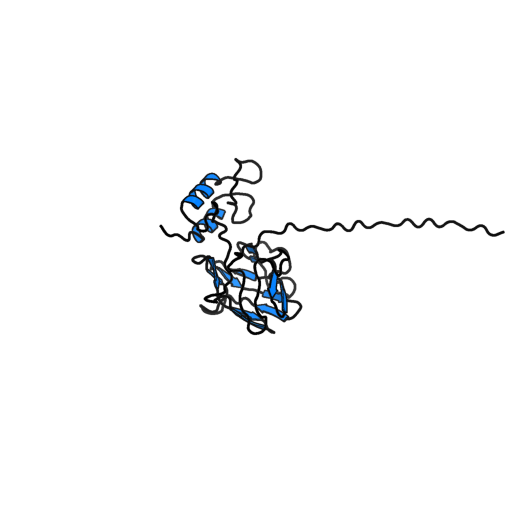? 11.445 -3.638 6.022 1.00 95.62 73 TRP A CA 1
ATOM 536 C C . TRP A 1 73 ? 11.529 -3.397 4.513 1.00 95.62 73 TRP A C 1
ATOM 538 O O . TRP A 1 73 ? 12.601 -3.437 3.899 1.00 95.62 73 TRP A O 1
ATOM 548 N N . CYS A 1 74 ? 10.373 -3.097 3.935 1.00 96.19 74 CYS A N 1
ATOM 549 C CA . CYS A 1 74 ? 10.191 -2.629 2.573 1.00 96.19 74 CYS A CA 1
ATOM 550 C C . CYS A 1 74 ? 9.291 -1.387 2.598 1.00 96.19 74 CYS A C 1
ATOM 552 O O . CYS A 1 74 ? 8.200 -1.444 3.163 1.00 96.19 74 CYS A O 1
ATOM 554 N N . SER A 1 75 ? 9.754 -0.284 2.013 1.00 95.56 75 SER A N 1
ATOM 555 C CA . SER A 1 75 ? 8.980 0.949 1.861 1.00 95.56 75 SER A CA 1
ATOM 556 C C . SER A 1 75 ? 8.125 0.883 0.605 1.00 95.56 75 SER A C 1
ATOM 558 O O . SER A 1 75 ? 8.645 0.548 -0.465 1.00 95.56 75 SER A O 1
ATOM 560 N N . LEU A 1 76 ? 6.846 1.242 0.715 1.00 95.75 76 LEU A N 1
ATOM 561 C CA . LEU A 1 76 ? 5.935 1.345 -0.429 1.00 95.75 76 LEU A CA 1
ATOM 562 C C . LEU A 1 76 ? 6.037 2.675 -1.176 1.00 95.75 76 LEU A C 1
ATOM 564 O O . LEU A 1 76 ? 5.523 2.784 -2.284 1.00 95.75 76 LEU A O 1
ATOM 568 N N . ALA A 1 77 ? 6.727 3.657 -0.599 1.00 93.06 77 ALA A N 1
ATOM 569 C CA . ALA A 1 77 ? 6.883 4.986 -1.168 1.00 93.06 77 ALA A CA 1
ATOM 570 C C . ALA A 1 77 ? 8.220 5.614 -0.755 1.00 93.06 77 ALA A C 1
ATOM 572 O O . ALA A 1 77 ? 8.789 5.287 0.289 1.00 93.06 77 ALA A O 1
ATOM 573 N N .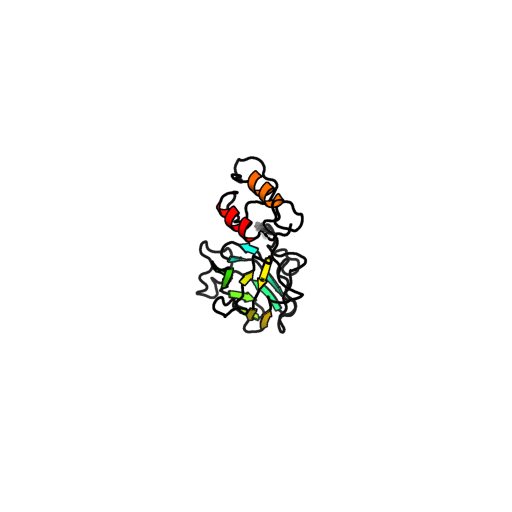 SER A 1 78 ? 8.736 6.530 -1.569 1.00 91.56 78 SER A N 1
ATOM 574 C CA . SER A 1 78 ? 9.974 7.263 -1.264 1.00 91.56 78 SER A CA 1
ATOM 575 C C . SER A 1 78 ? 9.780 8.451 -0.307 1.00 91.56 78 SER A C 1
ATOM 577 O O . SER A 1 78 ? 10.765 9.033 0.153 1.00 91.56 78 SER A O 1
ATOM 579 N N . GLY A 1 79 ? 8.533 8.788 0.026 1.00 84.50 79 GLY A N 1
ATOM 580 C CA . GLY A 1 79 ? 8.150 9.875 0.924 1.00 84.50 79 GLY A CA 1
ATOM 581 C C . GLY A 1 79 ? 6.658 10.175 0.807 1.00 84.50 79 GLY A C 1
ATOM 582 O O . GLY A 1 79 ? 5.882 9.268 0.510 1.00 84.50 79 GLY A O 1
ATOM 583 N N . ASP A 1 80 ? 6.284 11.440 1.004 1.00 78.31 80 ASP A N 1
ATOM 584 C CA . ASP A 1 80 ? 4.898 11.884 0.850 1.00 78.31 80 ASP A CA 1
ATOM 585 C C . ASP A 1 80 ? 4.447 11.755 -0.618 1.00 78.31 80 ASP A C 1
ATOM 587 O O . ASP A 1 80 ? 5.207 12.114 -1.532 1.00 78.31 80 ASP A O 1
ATOM 591 N N . PRO A 1 81 ? 3.234 11.237 -0.862 1.00 71.56 81 PRO A N 1
ATOM 592 C CA . PRO A 1 81 ? 2.743 10.965 -2.202 1.00 71.56 81 PRO A CA 1
ATOM 593 C C . PRO A 1 81 ? 2.554 12.267 -2.999 1.00 71.56 81 PRO A C 1
ATOM 595 O O . PRO A 1 81 ? 2.019 13.257 -2.491 1.00 71.56 81 PRO A O 1
ATOM 598 N N . PRO A 1 82 ? 2.973 12.312 -4.277 1.00 77.06 82 PRO A N 1
ATOM 599 C CA . PRO A 1 82 ? 2.605 13.407 -5.164 1.00 77.06 82 PRO A CA 1
ATOM 600 C C . PRO A 1 82 ? 1.093 13.392 -5.418 1.00 77.06 82 PRO A C 1
ATOM 602 O O . PRO A 1 82 ? 0.497 12.326 -5.526 1.00 77.06 82 PRO A O 1
ATOM 605 N N . ALA A 1 83 ? 0.492 14.559 -5.668 1.00 74.25 83 ALA A N 1
ATOM 606 C CA . ALA A 1 83 ? -0.952 14.686 -5.923 1.00 74.25 83 ALA A CA 1
ATOM 607 C C . ALA A 1 83 ? -1.501 13.815 -7.079 1.00 74.25 83 ALA A C 1
ATOM 609 O O . ALA A 1 83 ? -2.700 13.581 -7.160 1.00 74.25 83 ALA A O 1
ATOM 610 N N . LEU A 1 84 ? -0.642 13.361 -7.999 1.00 79.62 84 LEU A N 1
ATOM 611 C CA . LEU A 1 84 ? -1.013 12.535 -9.156 1.00 79.62 84 LEU A CA 1
ATOM 612 C C . LEU A 1 84 ? -0.389 11.129 -9.107 1.00 79.62 84 LEU A C 1
ATOM 614 O O . LEU A 1 84 ? -0.253 10.484 -10.146 1.00 79.62 84 LEU A O 1
ATOM 618 N N . GLY A 1 85 ? 0.045 10.681 -7.929 1.00 85.00 85 GLY A N 1
ATOM 619 C CA . GLY A 1 85 ? 0.785 9.435 -7.761 1.00 85.00 85 GLY A CA 1
ATOM 620 C C . GLY A 1 85 ? 2.251 9.522 -8.198 1.00 85.00 85 GLY A C 1
ATOM 621 O O . GLY A 1 85 ? 2.760 10.557 -8.645 1.00 85.00 85 GLY A O 1
ATOM 622 N N . TRP A 1 86 ? 2.958 8.410 -8.032 1.00 91.00 86 TRP A N 1
ATOM 623 C CA . TRP A 1 86 ? 4.390 8.277 -8.266 1.00 91.00 86 TRP A CA 1
ATOM 624 C C . TRP A 1 86 ? 4.715 8.151 -9.756 1.00 91.00 86 TRP A C 1
ATOM 626 O O . TRP A 1 86 ? 4.248 7.210 -10.406 1.00 91.00 86 TRP A O 1
ATOM 636 N N . PRO A 1 87 ? 5.578 9.024 -10.312 1.00 91.81 87 PRO A N 1
ATOM 637 C CA . PRO A 1 87 ? 6.005 8.906 -11.702 1.00 91.81 87 PRO A CA 1
ATOM 638 C C . PRO A 1 87 ? 6.793 7.621 -11.978 1.00 91.81 87 PRO A C 1
ATOM 640 O O . PRO A 1 87 ? 6.767 7.132 -13.108 1.00 91.81 87 PRO A O 1
ATOM 643 N N . ASN A 1 88 ? 7.495 7.079 -10.970 1.00 93.56 88 ASN A N 1
ATOM 644 C CA . ASN A 1 88 ? 8.294 5.856 -11.075 1.00 93.56 88 ASN A CA 1
ATOM 645 C C . ASN A 1 88 ? 9.330 5.907 -12.223 1.00 93.56 88 ASN A C 1
ATOM 647 O O . ASN A 1 88 ? 9.549 4.920 -12.931 1.00 93.56 88 ASN A O 1
ATOM 651 N N . ILE A 1 89 ? 9.964 7.070 -12.438 1.00 89.62 89 ILE A N 1
ATOM 652 C CA . ILE A 1 89 ? 10.912 7.295 -13.547 1.00 89.62 89 ILE A CA 1
ATOM 653 C C . ILE A 1 89 ? 12.357 7.019 -13.113 1.00 89.62 89 ILE A C 1
ATOM 655 O O . ILE A 1 89 ? 13.188 6.570 -13.907 1.00 89.62 89 ILE A O 1
ATOM 659 N N . THR A 1 90 ? 12.680 7.303 -11.858 1.00 87.81 90 THR A N 1
ATOM 660 C CA . THR A 1 90 ? 13.999 7.141 -11.249 1.00 87.81 90 THR A CA 1
ATOM 661 C C . THR A 1 90 ? 13.903 6.263 -9.998 1.00 87.81 90 THR A C 1
ATOM 663 O O . THR A 1 90 ? 12.829 5.925 -9.516 1.00 87.81 90 THR A O 1
ATOM 666 N N . GLY A 1 91 ? 15.051 5.886 -9.433 1.00 85.75 91 GLY A N 1
ATOM 667 C CA . GLY A 1 91 ? 15.075 5.170 -8.153 1.00 85.75 91 GLY A CA 1
ATOM 668 C C . GLY A 1 91 ? 14.770 6.049 -6.932 1.00 85.75 91 GLY A C 1
ATOM 669 O O . GLY A 1 91 ? 14.806 5.539 -5.819 1.00 85.75 91 GLY A O 1
ATOM 670 N N . ALA A 1 92 ? 14.544 7.356 -7.107 1.00 88.38 92 ALA A N 1
ATOM 671 C CA . ALA A 1 92 ? 14.301 8.303 -6.015 1.00 88.38 92 ALA A CA 1
ATOM 672 C C . ALA A 1 92 ? 12.845 8.792 -5.931 1.00 88.38 92 ALA A C 1
ATOM 674 O O . ALA A 1 92 ? 12.471 9.346 -4.908 1.00 88.38 92 ALA A O 1
ATOM 675 N N . ASP A 1 93 ? 12.048 8.599 -6.982 1.00 90.75 93 ASP A N 1
ATOM 676 C CA . ASP A 1 93 ? 10.629 8.969 -7.106 1.00 90.75 93 ASP A CA 1
ATOM 677 C C . ASP A 1 93 ? 9.760 7.711 -7.253 1.00 90.75 93 ASP A C 1
ATOM 679 O O . ASP A 1 93 ? 8.873 7.637 -8.108 1.00 90.75 93 ASP A O 1
ATOM 683 N N . TYR A 1 94 ? 10.069 6.699 -6.442 1.00 94.75 94 TYR A N 1
ATOM 684 C CA . TYR A 1 94 ? 9.347 5.437 -6.449 1.00 94.75 94 TYR A CA 1
ATOM 685 C C . TYR A 1 94 ? 8.154 5.460 -5.497 1.00 94.75 94 TYR A C 1
ATOM 687 O O . TYR A 1 94 ? 8.200 6.071 -4.423 1.00 94.75 94 TYR A O 1
ATOM 695 N N . GLY A 1 95 ? 7.139 4.697 -5.874 1.00 96.50 95 GLY A N 1
ATOM 696 C CA . GLY A 1 95 ? 6.093 4.248 -4.978 1.00 96.50 95 GLY A CA 1
ATOM 697 C C . GLY A 1 95 ? 5.051 3.398 -5.692 1.00 96.50 95 GLY A C 1
ATOM 698 O O . GLY A 1 95 ? 5.121 3.185 -6.910 1.00 96.50 95 GLY A O 1
ATOM 699 N N . VAL A 1 96 ? 4.101 2.886 -4.920 1.00 97.25 96 VAL A N 1
ATOM 700 C CA . VAL A 1 96 ? 2.997 2.069 -5.426 1.00 97.25 96 VAL A CA 1
ATOM 701 C C . VAL A 1 96 ? 1.771 2.950 -5.640 1.00 97.25 96 VAL A C 1
ATOM 703 O O . VAL A 1 96 ? 1.307 3.619 -4.722 1.00 97.25 96 VAL A O 1
ATOM 706 N N . ASN A 1 97 ? 1.258 2.934 -6.862 1.00 95.56 97 ASN A N 1
ATOM 707 C CA . ASN A 1 97 ? 0.072 3.655 -7.294 1.00 95.56 97 ASN A CA 1
ATOM 708 C C . ASN A 1 97 ? -1.144 2.729 -7.304 1.00 95.56 97 ASN A C 1
ATOM 710 O O . ASN A 1 97 ? -1.023 1.535 -7.600 1.00 95.56 97 ASN A O 1
ATOM 714 N N . VAL A 1 98 ? -2.307 3.312 -7.038 1.00 92.31 98 VAL A N 1
ATOM 715 C CA . VAL A 1 98 ? -3.625 2.714 -7.237 1.00 92.31 98 VAL A CA 1
ATOM 716 C C . VAL A 1 98 ? -4.192 3.281 -8.533 1.00 92.31 98 VAL A C 1
ATOM 718 O O . VAL A 1 98 ? -4.409 4.482 -8.665 1.00 92.31 98 VAL A O 1
ATOM 721 N N . GLU A 1 99 ? -4.388 2.414 -9.519 1.00 90.56 99 GLU A N 1
ATOM 722 C CA . GLU A 1 99 ? -5.038 2.769 -10.777 1.00 90.56 99 GLU A CA 1
ATOM 723 C C . GLU A 1 99 ? -6.555 2.913 -10.577 1.00 90.56 99 GLU A C 1
ATOM 725 O O . GLU A 1 99 ? -7.129 2.366 -9.637 1.00 90.56 99 GLU A O 1
ATOM 730 N N . LEU A 1 100 ? -7.241 3.575 -11.515 1.00 85.50 100 LEU A N 1
ATOM 731 C CA . LEU A 1 100 ? -8.699 3.794 -11.448 1.00 85.50 100 LEU A CA 1
ATOM 732 C C . LEU A 1 100 ? -9.536 2.502 -11.390 1.00 85.50 100 LEU A C 1
ATOM 734 O O . LEU A 1 100 ? -10.704 2.537 -11.017 1.00 85.50 100 LEU A O 1
ATOM 738 N N . ASP A 1 101 ? -8.974 1.368 -11.809 1.00 82.56 101 ASP A N 1
ATOM 739 C CA . ASP A 1 101 ? -9.600 0.046 -11.716 1.00 82.56 101 ASP A CA 1
ATOM 740 C C . ASP A 1 101 ? -9.079 -0.782 -10.528 1.00 82.56 101 ASP A C 1
ATOM 742 O O . ASP A 1 101 ? -9.229 -2.009 -10.500 1.00 82.56 101 ASP A O 1
ATOM 746 N N . TYR A 1 102 ? -8.472 -0.105 -9.549 1.00 89.12 102 TYR A N 1
ATOM 747 C CA . TYR A 1 102 ? -7.929 -0.640 -8.301 1.00 89.12 102 TYR A CA 1
ATOM 748 C C . TYR A 1 102 ? -6.761 -1.612 -8.470 1.00 89.12 102 TYR A C 1
ATOM 750 O O . TYR A 1 102 ? -6.405 -2.356 -7.551 1.00 89.12 102 TYR A O 1
ATOM 758 N N . ARG A 1 103 ? -6.133 -1.633 -9.645 1.00 96.00 103 ARG A N 1
ATOM 759 C CA . ARG A 1 103 ? -4.886 -2.368 -9.865 1.00 96.00 103 ARG A CA 1
ATOM 760 C C . ARG A 1 103 ? -3.721 -1.576 -9.297 1.00 96.00 103 ARG A C 1
ATOM 762 O O . ARG A 1 103 ? -3.749 -0.354 -9.254 1.00 96.00 103 ARG A O 1
ATOM 769 N N . LEU A 1 104 ? -2.696 -2.294 -8.863 1.00 97.62 104 LEU A N 1
ATOM 770 C CA . LEU A 1 104 ? -1.511 -1.694 -8.272 1.00 97.62 104 LEU A CA 1
ATOM 771 C C . LEU A 1 104 ? -0.385 -1.667 -9.303 1.00 97.62 104 LEU A C 1
ATOM 773 O O . LEU A 1 104 ? -0.043 -2.709 -9.871 1.00 97.62 104 LEU A O 1
ATOM 777 N N . ASP A 1 105 ? 0.209 -0.497 -9.520 1.00 97.50 105 ASP A N 1
ATOM 778 C CA . ASP A 1 105 ? 1.392 -0.331 -10.368 1.00 97.50 105 ASP A CA 1
ATOM 779 C C . ASP A 1 105 ? 2.514 0.395 -9.633 1.00 97.50 105 ASP A C 1
ATOM 781 O O . ASP A 1 105 ? 2.275 1.200 -8.741 1.00 97.50 105 ASP A O 1
ATOM 785 N N . GLY A 1 106 ? 3.755 0.132 -10.022 1.00 97.06 106 GLY A N 1
ATOM 786 C CA . GLY A 1 106 ? 4.913 0.861 -9.523 1.00 97.06 106 GLY A CA 1
ATOM 787 C C . GLY A 1 106 ? 5.836 -0.009 -8.691 1.00 97.06 106 GLY A C 1
ATOM 788 O O . GLY A 1 106 ? 5.969 -1.216 -8.929 1.00 97.06 106 GLY A O 1
ATOM 789 N N . PHE A 1 107 ? 6.545 0.618 -7.759 1.00 97.19 107 PHE A N 1
ATOM 790 C CA . PHE A 1 107 ? 7.688 -0.004 -7.106 1.00 97.19 107 PHE A CA 1
ATOM 791 C C . PHE A 1 107 ? 7.720 0.247 -5.606 1.00 97.19 107 PHE A C 1
ATOM 793 O O . PHE A 1 107 ? 7.413 1.333 -5.130 1.00 97.19 107 PHE A O 1
ATOM 800 N N . ALA A 1 108 ? 8.190 -0.763 -4.886 1.00 96.94 108 ALA A N 1
ATOM 801 C CA . ALA A 1 108 ? 8.546 -0.691 -3.481 1.00 96.94 108 ALA A CA 1
ATOM 802 C C . ALA A 1 108 ? 10.027 -1.054 -3.311 1.00 96.94 108 ALA A C 1
ATOM 804 O O . ALA A 1 108 ? 10.595 -1.795 -4.121 1.00 96.94 108 ALA A O 1
ATOM 805 N N . TRP A 1 109 ? 10.665 -0.539 -2.265 1.00 96.38 109 TRP A N 1
ATOM 806 C CA . TRP A 1 109 ? 12.101 -0.700 -2.041 1.00 96.38 109 TRP A CA 1
ATOM 807 C C . TRP A 1 109 ? 12.396 -1.344 -0.694 1.00 96.38 109 TRP A C 1
ATOM 809 O O . TRP A 1 109 ? 11.859 -0.936 0.332 1.00 96.38 109 TRP A O 1
ATOM 819 N N . SER A 1 110 ? 13.312 -2.306 -0.676 1.00 95.25 110 SER A N 1
ATOM 820 C CA . SER A 1 110 ? 13.924 -2.817 0.546 1.00 95.25 110 SER A CA 1
ATOM 821 C C . SER A 1 110 ? 15.439 -2.731 0.440 1.00 95.25 110 SER A C 1
ATOM 823 O O . SER A 1 110 ? 16.030 -3.185 -0.538 1.00 95.25 110 SER A O 1
ATOM 825 N N . GLU A 1 111 ? 16.097 -2.226 1.482 1.00 94.06 111 GLU A N 1
ATOM 826 C CA . GLU A 1 111 ? 17.564 -2.165 1.525 1.00 94.06 111 GLU A CA 1
ATOM 827 C C . GLU A 1 111 ? 18.222 -3.554 1.468 1.00 94.06 111 GLU A C 1
ATOM 829 O O . GLU A 1 111 ? 19.361 -3.682 1.020 1.00 94.06 111 GLU A O 1
ATOM 834 N N . ASN A 1 112 ? 17.503 -4.601 1.884 1.00 94.00 112 ASN A N 1
ATOM 835 C CA . ASN A 1 112 ? 18.046 -5.952 2.004 1.00 94.00 112 ASN A CA 1
ATOM 836 C C . ASN A 1 112 ? 17.849 -6.807 0.747 1.00 94.00 112 ASN A C 1
ATOM 838 O O . ASN A 1 112 ? 18.604 -7.756 0.537 1.00 94.00 112 ASN A O 1
ATOM 842 N N . VAL A 1 113 ? 16.842 -6.501 -0.080 1.00 92.50 113 VAL A N 1
ATOM 843 C CA . VAL A 1 113 ? 16.491 -7.316 -1.261 1.00 92.50 113 VAL A CA 1
ATOM 844 C C . VAL A 1 113 ? 16.224 -6.520 -2.532 1.00 92.50 113 VAL A C 1
ATOM 846 O O . VAL A 1 113 ? 15.967 -7.114 -3.577 1.00 92.50 113 VAL A O 1
ATOM 849 N N . GLY A 1 114 ? 16.328 -5.199 -2.481 1.00 95.12 114 GLY A N 1
ATOM 850 C CA . GLY A 1 114 ? 16.129 -4.332 -3.629 1.00 95.12 114 GLY A CA 1
ATOM 851 C C . GLY A 1 114 ? 14.659 -4.103 -3.968 1.00 95.12 114 GLY A C 1
ATOM 852 O O . GLY A 1 114 ? 13.814 -3.967 -3.081 1.00 95.12 114 GLY A O 1
ATOM 853 N N . TRP A 1 115 ? 14.375 -4.013 -5.268 1.00 96.44 115 TRP A N 1
ATOM 854 C CA . TRP A 1 115 ? 13.071 -3.611 -5.785 1.00 96.44 115 TRP A CA 1
ATOM 855 C C . TRP A 1 115 ? 12.043 -4.737 -5.743 1.00 96.44 115 TRP A C 1
ATOM 857 O O . TRP A 1 115 ? 12.305 -5.873 -6.151 1.00 96.44 115 TRP A O 1
ATOM 867 N N . LEU A 1 116 ? 10.838 -4.369 -5.320 1.00 97.56 116 LEU A N 1
ATOM 868 C CA . LEU A 1 116 ? 9.607 -5.106 -5.547 1.00 97.56 116 LEU A CA 1
ATOM 869 C C . LEU A 1 116 ? 8.781 -4.332 -6.583 1.00 97.56 116 LEU A C 1
ATOM 871 O O . LEU A 1 116 ? 8.642 -3.114 -6.492 1.00 97.56 116 LEU A O 1
ATOM 875 N N . ARG A 1 117 ? 8.239 -5.037 -7.573 1.00 97.38 117 ARG A N 1
ATOM 876 C CA . ARG A 1 117 ? 7.421 -4.505 -8.662 1.00 97.38 117 ARG A CA 1
ATOM 877 C C . ARG A 1 117 ? 5.970 -4.929 -8.481 1.00 97.38 117 ARG A C 1
ATOM 879 O O . ARG A 1 117 ? 5.658 -6.124 -8.452 1.00 97.38 117 ARG A O 1
ATOM 886 N N . PHE A 1 118 ? 5.098 -3.932 -8.467 1.00 98.31 118 PHE A N 1
ATOM 887 C CA . PHE A 1 118 ? 3.663 -4.076 -8.652 1.00 98.31 118 PHE A CA 1
ATOM 888 C C . PHE A 1 118 ? 3.385 -3.851 -10.139 1.00 98.31 118 PHE A C 1
ATOM 890 O O . PHE A 1 118 ? 3.730 -2.808 -10.694 1.00 98.31 118 PHE A O 1
ATOM 897 N N . ASP A 1 119 ? 2.892 -4.878 -10.824 1.00 97.81 119 ASP A N 1
ATOM 898 C CA . ASP A 1 119 ? 2.687 -4.835 -12.273 1.00 97.81 119 ASP A CA 1
ATOM 899 C C . ASP A 1 119 ? 1.201 -4.952 -12.605 1.00 97.81 119 ASP A C 1
ATOM 901 O O . ASP A 1 119 ? 0.634 -6.048 -12.713 1.00 97.81 119 ASP A O 1
ATOM 905 N N . SER A 1 120 ? 0.587 -3.787 -12.803 1.00 96.88 120 SER A N 1
ATOM 906 C CA . SER A 1 120 ? -0.810 -3.646 -13.201 1.00 96.88 120 SER A CA 1
ATOM 907 C C . SER A 1 120 ? -1.090 -4.209 -14.593 1.00 96.88 120 SER A C 1
ATOM 909 O O . SER A 1 120 ? -2.251 -4.370 -14.954 1.00 96.88 120 SER A O 1
ATOM 911 N N . GLN A 1 121 ? -0.085 -4.544 -15.403 1.00 96.94 121 GLN A N 1
ATOM 912 C CA . GLN A 1 121 ? -0.283 -5.061 -16.760 1.00 96.94 121 GLN A CA 1
ATOM 913 C C . GLN A 1 121 ? -0.404 -6.592 -16.797 1.00 96.94 121 GLN A C 1
ATOM 915 O O . GLN A 1 121 ? -0.806 -7.159 -17.817 1.00 96.94 121 GLN A O 1
ATOM 920 N N . LEU A 1 122 ? -0.114 -7.289 -15.692 1.00 96.88 122 LEU A N 1
ATOM 921 C CA . LEU A 1 122 ? -0.261 -8.745 -15.618 1.00 96.88 122 LEU A CA 1
ATOM 922 C C . LEU A 1 122 ? -1.727 -9.174 -15.787 1.00 96.88 122 LEU A C 1
ATOM 924 O O . LEU A 1 122 ? -2.624 -8.586 -15.197 1.00 96.88 122 LEU A O 1
ATOM 928 N N . PRO A 1 123 ? -2.051 -10.242 -16.523 1.00 94.56 123 PRO A N 1
ATOM 929 C CA . PRO A 1 123 ? -3.439 -10.680 -16.635 1.00 94.56 123 PRO A CA 1
ATOM 930 C C . PRO A 1 123 ? -4.003 -11.114 -15.273 1.00 94.56 123 PRO A C 1
ATOM 932 O O . PRO A 1 123 ? -3.283 -11.636 -14.423 1.00 94.56 123 PRO A O 1
ATOM 935 N N . ALA A 1 124 ? -5.311 -10.950 -15.065 1.00 87.19 124 ALA A N 1
ATOM 936 C CA . ALA A 1 124 ? -5.979 -11.557 -13.915 1.00 87.19 124 ALA A CA 1
ATOM 937 C C . ALA A 1 124 ? -5.844 -13.102 -13.963 1.00 87.19 124 ALA A C 1
ATOM 939 O O . ALA A 1 124 ? -5.876 -13.676 -15.056 1.00 87.19 124 ALA A O 1
ATOM 940 N N . PRO A 1 125 ? -5.701 -13.787 -12.812 1.00 92.00 125 PRO A N 1
ATOM 941 C CA . PRO A 1 125 ? -5.745 -13.249 -11.447 1.00 92.00 125 PRO A CA 1
ATOM 942 C C . PRO A 1 125 ? -4.404 -12.684 -10.943 1.00 92.00 125 PRO A C 1
ATOM 944 O O . PRO A 1 125 ? -4.324 -12.294 -9.782 1.00 92.00 125 PRO A O 1
ATOM 947 N N . PHE A 1 126 ? -3.363 -12.646 -11.780 1.00 96.69 126 PHE A N 1
ATOM 948 C CA . PHE A 1 126 ? -1.991 -12.414 -11.334 1.00 96.69 126 PHE A CA 1
ATOM 949 C C . PHE A 1 126 ? -1.673 -10.966 -10.972 1.00 96.69 126 PHE A C 1
ATOM 951 O O . PHE A 1 126 ? -0.864 -10.746 -10.075 1.00 96.69 126 PHE A O 1
ATOM 958 N N . ALA A 1 127 ? -2.299 -9.993 -11.635 1.00 97.81 127 ALA A N 1
ATOM 959 C CA . ALA A 1 127 ? -2.056 -8.593 -11.307 1.00 97.81 127 ALA A CA 1
ATOM 960 C C . ALA A 1 127 ? -2.409 -8.263 -9.851 1.00 97.81 127 ALA A C 1
ATOM 962 O O . ALA A 1 127 ? -3.512 -8.622 -9.398 1.00 97.81 127 ALA A O 1
ATOM 963 N N . PRO A 1 128 ? -1.501 -7.560 -9.150 1.00 98.25 128 PRO A N 1
ATOM 964 C CA . PRO A 1 128 ? -1.769 -7.056 -7.824 1.00 98.25 128 PRO A CA 1
ATOM 965 C C . PRO A 1 128 ? -2.869 -5.997 -7.900 1.00 98.25 128 PRO A C 1
ATOM 967 O O . PRO A 1 128 ? -2.877 -5.154 -8.798 1.00 98.25 128 PRO A O 1
ATOM 970 N N . ARG A 1 129 ? -3.843 -6.091 -7.001 1.00 95.69 129 ARG A N 1
ATOM 971 C CA . ARG A 1 129 ? -5.018 -5.212 -6.985 1.00 95.69 129 ARG A CA 1
ATOM 972 C C . ARG A 1 129 ? -5.671 -5.192 -5.613 1.00 95.69 129 ARG A C 1
ATOM 974 O O . ARG A 1 129 ? -5.529 -6.153 -4.850 1.00 95.69 129 ARG A O 1
ATOM 981 N N . ILE A 1 130 ? -6.442 -4.148 -5.369 1.00 91.75 130 ILE A N 1
ATOM 982 C CA . ILE A 1 130 ? -7.406 -4.066 -4.282 1.00 91.75 130 ILE A CA 1
ATOM 983 C C . ILE A 1 130 ? -8.733 -4.660 -4.777 1.00 91.75 130 ILE A C 1
ATOM 985 O O . ILE A 1 130 ? -9.226 -4.336 -5.855 1.00 91.75 130 ILE A O 1
ATOM 989 N N . ASP A 1 131 ? -9.286 -5.593 -4.011 1.00 86.94 131 ASP A N 1
ATOM 990 C CA . ASP A 1 131 ? -10.597 -6.199 -4.233 1.00 86.94 131 ASP A CA 1
ATOM 991 C C . ASP A 1 131 ? -11.566 -5.609 -3.214 1.00 86.94 131 ASP A C 1
ATOM 993 O O . ASP A 1 131 ? -11.681 -6.116 -2.098 1.00 86.94 131 ASP A O 1
ATOM 997 N N . LEU A 1 132 ? -12.216 -4.509 -3.601 1.00 76.25 132 LEU A N 1
ATOM 998 C CA . LEU A 1 132 ? -13.120 -3.760 -2.725 1.00 76.25 132 LEU A CA 1
ATOM 999 C C . LEU A 1 132 ? -14.349 -4.567 -2.307 1.00 76.25 132 LEU A C 1
ATOM 1001 O O . LEU A 1 132 ? -14.814 -4.422 -1.187 1.00 76.25 132 LEU A O 1
ATOM 1005 N N . LEU A 1 133 ? -14.823 -5.486 -3.156 1.00 73.75 133 LEU A N 1
ATOM 1006 C CA . LEU A 1 133 ? -15.986 -6.317 -2.835 1.00 73.75 133 LEU A CA 1
ATOM 1007 C C . LEU A 1 133 ? -15.732 -7.237 -1.632 1.00 73.75 133 LEU A C 1
ATOM 1009 O O . LEU A 1 133 ? -16.664 -7.613 -0.930 1.00 73.75 133 LEU A O 1
ATOM 1013 N N . VAL A 1 134 ? -14.482 -7.661 -1.443 1.00 77.00 134 VAL A N 1
ATOM 1014 C CA . VAL A 1 134 ? -14.087 -8.604 -0.385 1.00 77.00 134 VAL A CA 1
ATOM 1015 C C . VAL A 1 134 ? -13.182 -7.931 0.658 1.00 77.00 134 VAL A C 1
ATOM 1017 O O . VAL A 1 134 ? -12.742 -8.597 1.591 1.00 77.00 134 VAL A O 1
ATOM 1020 N N . GLY A 1 135 ? -12.860 -6.644 0.499 1.00 82.81 135 GLY A N 1
ATOM 1021 C CA . GLY A 1 135 ? -12.005 -5.894 1.422 1.00 82.81 135 GLY A CA 1
ATOM 1022 C C . GLY A 1 135 ? -10.598 -6.482 1.568 1.00 82.81 135 GLY A C 1
ATOM 1023 O O . GLY A 1 135 ? -10.120 -6.695 2.681 1.00 82.81 135 GLY A O 1
ATOM 1024 N N . ARG A 1 136 ? -9.917 -6.831 0.466 1.00 90.38 136 ARG A N 1
ATOM 1025 C CA . ARG A 1 136 ? -8.551 -7.394 0.540 1.00 90.38 136 ARG A CA 1
ATOM 1026 C C . ARG A 1 136 ? -7.682 -7.112 -0.671 1.00 90.38 136 ARG A C 1
ATOM 1028 O O . ARG A 1 136 ? -8.168 -6.911 -1.780 1.00 90.38 136 ARG A O 1
ATOM 1035 N N . LEU A 1 137 ? -6.373 -7.233 -0.489 1.00 95.44 137 LEU A N 1
ATOM 1036 C CA . LEU A 1 137 ? -5.433 -7.313 -1.598 1.00 95.44 137 LEU A CA 1
ATOM 1037 C C . LEU A 1 137 ? -5.479 -8.695 -2.265 1.00 95.44 137 LEU A C 1
ATOM 1039 O O . LEU A 1 137 ? -5.794 -9.730 -1.658 1.00 95.44 137 LEU A O 1
ATOM 1043 N N . ARG A 1 138 ? -5.155 -8.699 -3.556 1.00 96.00 138 ARG A N 1
ATOM 1044 C CA . ARG A 1 138 ? -5.120 -9.870 -4.437 1.00 96.00 138 ARG A CA 1
ATOM 1045 C C . ARG A 1 138 ? -3.919 -9.801 -5.370 1.00 96.00 138 ARG A C 1
ATOM 1047 O O . ARG A 1 138 ? -3.318 -8.746 -5.531 1.00 96.00 138 ARG A O 1
ATOM 1054 N N . GLY A 1 139 ? -3.633 -10.914 -6.042 1.00 97.62 139 GLY A N 1
ATOM 1055 C CA . GLY A 1 139 ? -2.585 -11.016 -7.056 1.00 97.62 139 GLY A CA 1
ATOM 1056 C C . GLY A 1 139 ? -1.201 -11.301 -6.480 1.00 97.62 139 GLY A C 1
ATOM 1057 O O . GLY A 1 139 ? -1.065 -11.869 -5.393 1.00 97.62 139 GLY A O 1
ATOM 1058 N N . PHE A 1 140 ? -0.173 -10.950 -7.249 1.00 98.06 140 PHE A N 1
ATOM 1059 C CA . PHE A 1 140 ? 1.215 -11.267 -6.938 1.00 98.06 140 PHE A CA 1
ATOM 1060 C C . PHE A 1 140 ? 2.121 -10.067 -7.190 1.00 98.06 140 PHE A C 1
ATOM 1062 O O . PHE A 1 140 ? 1.932 -9.311 -8.141 1.00 98.06 140 PHE A O 1
ATOM 1069 N N . VAL A 1 141 ? 3.137 -9.940 -6.345 1.00 98.12 141 VAL A N 1
ATOM 1070 C CA . VAL A 1 141 ? 4.179 -8.914 -6.443 1.00 98.12 141 VAL A CA 1
ATOM 1071 C C . VAL A 1 141 ? 5.501 -9.624 -6.683 1.00 98.12 141 VAL A C 1
ATOM 1073 O O . VAL A 1 141 ? 5.785 -10.641 -6.044 1.00 98.12 141 VAL A O 1
ATOM 1076 N N . TRP A 1 142 ? 6.297 -9.121 -7.621 1.00 97.94 142 TRP A N 1
ATOM 1077 C CA . TRP A 1 142 ? 7.586 -9.717 -7.956 1.00 97.94 142 TRP A CA 1
ATOM 1078 C C . TRP A 1 142 ? 8.723 -8.928 -7.319 1.00 97.94 142 TRP A C 1
ATOM 1080 O O . TRP A 1 142 ? 8.753 -7.712 -7.438 1.00 97.94 142 TRP A O 1
ATOM 1090 N N . GLY A 1 143 ? 9.684 -9.596 -6.691 1.00 96.69 143 GLY A N 1
ATOM 1091 C CA . GLY A 1 143 ? 10.924 -8.977 -6.236 1.00 96.69 143 GLY A CA 1
ATOM 1092 C C . GLY A 1 143 ? 12.140 -9.710 -6.781 1.00 96.69 143 GLY A C 1
ATOM 1093 O O . GLY A 1 143 ? 12.200 -10.941 -6.745 1.00 96.69 143 GLY A O 1
ATOM 1094 N N . GLU A 1 144 ? 13.136 -8.953 -7.239 1.00 92.50 144 GLU A N 1
ATOM 1095 C CA . GLU A 1 144 ? 14.330 -9.484 -7.918 1.00 92.50 144 GLU A CA 1
ATOM 1096 C C . GLU A 1 144 ? 15.046 -10.571 -7.107 1.00 92.50 144 GLU A C 1
ATOM 1098 O O . GLU A 1 144 ? 15.500 -11.572 -7.661 1.00 92.50 144 GLU A O 1
ATOM 1103 N N . ASN A 1 145 ? 15.102 -10.393 -5.784 1.00 94.38 145 ASN A N 1
ATOM 1104 C CA . ASN A 1 145 ? 15.831 -11.274 -4.872 1.00 94.38 145 ASN A CA 1
ATOM 1105 C C . ASN A 1 145 ? 14.923 -12.125 -3.968 1.00 94.38 145 ASN A C 1
ATOM 1107 O O . ASN A 1 145 ? 15.434 -12.901 -3.161 1.00 94.38 145 ASN A O 1
ATOM 1111 N N . ILE A 1 146 ? 13.595 -12.002 -4.097 1.00 95.19 146 ILE A N 1
ATOM 1112 C CA . ILE A 1 146 ? 12.621 -12.754 -3.281 1.00 95.19 146 ILE A CA 1
ATOM 1113 C C . ILE A 1 146 ? 11.600 -13.551 -4.099 1.00 95.19 146 ILE A C 1
ATOM 1115 O O . ILE A 1 146 ? 10.742 -14.226 -3.531 1.00 95.19 146 ILE A O 1
ATOM 1119 N N . GLY A 1 147 ? 11.661 -13.475 -5.429 1.00 96.31 147 GLY A N 1
ATOM 1120 C CA . GLY A 1 147 ? 10.674 -14.116 -6.285 1.00 96.31 147 GLY A CA 1
ATOM 1121 C C . GLY A 1 147 ? 9.287 -13.516 -6.068 1.00 96.31 147 GLY A C 1
ATOM 1122 O O . GLY A 1 147 ? 9.115 -12.303 -6.145 1.00 96.31 147 GLY A O 1
ATOM 1123 N N . TRP A 1 148 ? 8.289 -14.366 -5.830 1.00 96.94 148 TRP A N 1
ATOM 1124 C CA . TRP A 1 148 ? 6.898 -13.935 -5.710 1.00 96.94 148 TRP A CA 1
ATOM 1125 C C . TRP A 1 148 ? 6.472 -13.751 -4.254 1.00 96.94 148 TRP A C 1
ATOM 1127 O O . TRP A 1 148 ? 6.699 -14.611 -3.398 1.00 96.94 148 TRP A O 1
ATOM 1137 N N . LEU A 1 149 ? 5.779 -12.646 -4.002 1.00 97.62 149 LEU A N 1
ATOM 1138 C CA . LEU A 1 149 ? 4.931 -12.434 -2.838 1.00 97.62 149 LEU A CA 1
ATOM 1139 C C . LEU A 1 149 ? 3.476 -12.676 -3.248 1.00 97.62 149 LEU A C 1
ATOM 1141 O O . LEU A 1 149 ? 2.987 -12.076 -4.207 1.00 97.62 149 LEU A O 1
ATOM 1145 N N . ASN A 1 150 ? 2.793 -13.570 -2.537 1.00 97.38 150 ASN A N 1
ATOM 1146 C CA . ASN A 1 150 ? 1.424 -13.972 -2.835 1.00 97.38 150 ASN A CA 1
ATOM 1147 C C . ASN A 1 150 ? 0.416 -13.204 -1.967 1.00 97.38 150 ASN A C 1
ATOM 1149 O O . ASN A 1 150 ? 0.327 -13.456 -0.765 1.00 97.38 150 ASN A O 1
ATOM 1153 N N . LEU A 1 151 ? -0.373 -12.322 -2.587 1.00 96.94 151 LEU A N 1
ATOM 1154 C CA . LEU A 1 151 ? -1.476 -11.595 -1.943 1.00 96.94 151 LEU A CA 1
ATOM 1155 C C . LEU A 1 151 ? -2.821 -12.326 -2.097 1.00 96.94 151 LEU A C 1
ATOM 1157 O O . LEU A 1 151 ? -3.788 -12.035 -1.396 1.00 96.94 151 LEU A O 1
ATOM 1161 N N . ASP A 1 152 ? -2.903 -13.315 -2.989 1.00 95.31 152 ASP A N 1
ATOM 1162 C CA . ASP A 1 152 ? -4.122 -14.075 -3.283 1.00 95.31 152 ASP A CA 1
ATOM 1163 C C . ASP A 1 152 ? -4.252 -15.373 -2.460 1.00 95.31 152 ASP A C 1
ATOM 1165 O O . ASP A 1 152 ? -4.856 -16.361 -2.882 1.00 95.31 152 ASP A O 1
ATOM 1169 N N . GLY A 1 153 ? -3.673 -15.400 -1.256 1.00 92.50 153 GLY A N 1
ATOM 1170 C CA . GLY A 1 153 ? -3.798 -16.536 -0.347 1.00 92.50 153 GLY A CA 1
ATOM 1171 C C . GLY A 1 153 ? -5.251 -16.778 0.082 1.00 92.50 153 GLY A C 1
ATOM 1172 O O . GLY A 1 153 ? -6.023 -15.844 0.300 1.00 92.50 153 GLY A O 1
ATOM 1173 N N . MET A 1 154 ? -5.651 -18.046 0.200 1.00 87.19 154 MET A N 1
ATOM 1174 C CA . MET A 1 154 ? -7.020 -18.402 0.610 1.00 87.19 154 MET A CA 1
ATOM 1175 C C . MET A 1 154 ? -7.241 -18.298 2.124 1.00 87.19 154 MET A C 1
ATOM 1177 O O . MET A 1 154 ? -8.354 -18.023 2.553 1.00 87.19 154 MET A O 1
ATOM 1181 N N . VAL A 1 155 ? -6.194 -18.546 2.916 1.00 85.81 155 VAL A N 1
ATOM 1182 C CA . VAL A 1 155 ? -6.265 -18.601 4.390 1.00 85.81 155 VAL A CA 1
ATOM 1183 C C . VAL A 1 155 ? -5.573 -17.401 5.026 1.00 85.81 155 VAL A C 1
ATOM 1185 O O . VAL A 1 155 ? -6.105 -16.808 5.952 1.00 85.81 155 VAL A O 1
ATOM 1188 N N . HIS A 1 156 ? -4.399 -17.038 4.509 1.00 88.31 156 HIS A N 1
ATOM 1189 C CA . HIS A 1 156 ? -3.652 -15.864 4.938 1.00 88.31 156 HIS A CA 1
ATOM 1190 C C . HIS A 1 156 ? -3.605 -14.880 3.780 1.00 88.31 156 HIS A C 1
ATOM 1192 O O . HIS A 1 156 ? -3.164 -15.235 2.683 1.00 88.31 156 HIS A O 1
ATOM 1198 N N . PHE A 1 157 ? -4.121 -13.685 4.017 1.00 93.38 157 PHE A N 1
ATOM 1199 C CA . PHE A 1 157 ? -4.209 -12.614 3.043 1.00 93.38 157 PHE A CA 1
ATOM 1200 C C . PHE A 1 157 ? -4.141 -11.266 3.747 1.00 93.38 157 PHE A C 1
ATOM 1202 O O . PHE A 1 157 ? -4.284 -11.184 4.967 1.00 93.38 157 PHE A O 1
ATOM 1209 N N . VAL A 1 158 ? -3.921 -10.229 2.943 1.00 95.06 158 VAL A N 1
ATOM 1210 C CA . VAL A 1 158 ? -3.897 -8.844 3.398 1.00 95.06 158 VAL A CA 1
ATOM 1211 C C . VAL A 1 158 ? -5.304 -8.270 3.244 1.00 95.06 158 VAL A C 1
ATOM 1213 O O . VAL A 1 158 ? -5.738 -8.039 2.119 1.00 95.06 158 VAL A O 1
ATOM 1216 N N . ALA A 1 159 ? -6.029 -8.127 4.344 1.00 91.19 159 ALA A N 1
ATOM 1217 C CA . ALA A 1 159 ? -7.361 -7.548 4.421 1.00 91.19 159 ALA A CA 1
ATOM 1218 C C . ALA A 1 159 ? -7.261 -6.057 4.740 1.00 91.19 159 ALA A C 1
ATOM 1220 O O . ALA A 1 159 ? -6.411 -5.652 5.535 1.00 91.19 159 ALA A O 1
ATOM 1221 N N . LEU A 1 160 ? -8.118 -5.265 4.116 1.00 86.75 160 LEU A N 1
ATOM 1222 C CA . LEU A 1 160 ? -8.222 -3.838 4.382 1.00 86.75 160 LEU A CA 1
ATOM 1223 C C . LEU A 1 160 ? -9.112 -3.617 5.603 1.00 86.75 160 LEU A C 1
ATOM 1225 O O . LEU A 1 160 ? -10.036 -4.403 5.805 1.00 86.75 160 LEU A O 1
ATOM 1229 N N . GLU A 1 161 ? -8.798 -2.606 6.416 1.00 78.75 161 GLU A N 1
ATOM 1230 C CA . GLU A 1 161 ? -9.754 -2.070 7.397 1.00 78.75 161 GLU A CA 1
ATOM 1231 C C . GLU A 1 161 ? -11.008 -1.623 6.641 1.00 78.75 161 GLU A C 1
ATOM 1233 O O . GLU A 1 161 ? -10.926 -1.137 5.508 1.00 78.75 161 GLU A O 1
ATOM 1238 N N . ASP A 1 162 ? -12.162 -1.827 7.264 1.00 70.00 162 ASP A N 1
ATOM 1239 C CA . ASP A 1 162 ? -13.429 -1.339 6.740 1.00 70.00 162 ASP A CA 1
ATOM 1240 C C . ASP A 1 162 ? -13.470 0.156 7.048 1.00 70.00 162 ASP A C 1
ATOM 1242 O O . ASP A 1 162 ? -13.949 0.561 8.101 1.00 70.00 162 ASP A O 1
ATOM 1246 N N . SER A 1 163 ? -12.883 0.988 6.181 1.00 65.06 163 SER A N 1
ATOM 1247 C CA . SER A 1 163 ? -12.848 2.433 6.438 1.00 65.06 163 SER A CA 1
ATOM 1248 C C . SER A 1 163 ? -14.258 3.015 6.530 1.00 65.06 163 SER A C 1
ATOM 1250 O O . SER A 1 163 ? -14.429 4.032 7.175 1.00 65.06 163 SER A O 1
ATOM 1252 N N . ALA A 1 164 ? -15.254 2.348 5.936 1.00 74.25 164 ALA A N 1
ATOM 1253 C CA . ALA A 1 164 ? -16.664 2.718 5.975 1.00 74.25 164 ALA A CA 1
ATOM 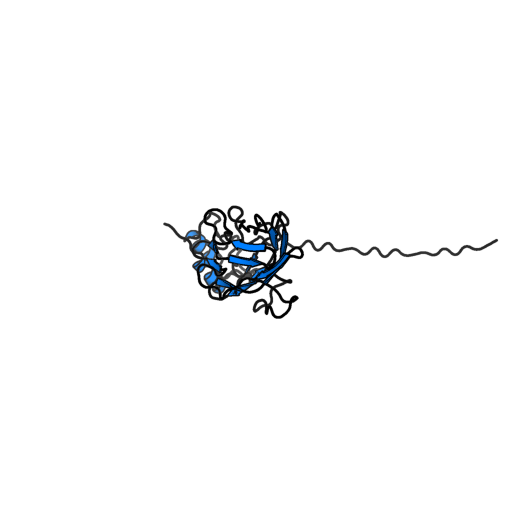1254 C C . ALA A 1 164 ? -17.517 2.024 7.067 1.00 74.25 164 ALA A C 1
ATOM 1256 O O . ALA A 1 164 ? -18.726 2.263 7.079 1.00 74.25 164 ALA A O 1
ATOM 1257 N N . ASP A 1 165 ? -16.942 1.199 7.955 1.00 73.62 165 ASP A N 1
ATOM 1258 C CA . ASP A 1 165 ? -17.625 0.654 9.153 1.00 73.62 165 ASP A CA 1
ATOM 1259 C C . ASP A 1 165 ? -17.649 1.738 10.246 1.00 73.62 165 ASP A C 1
ATOM 1261 O O . ASP A 1 165 ? -16.816 1.809 11.154 1.00 73.62 165 ASP A O 1
ATOM 1265 N N . ASN A 1 166 ? -18.573 2.679 10.083 1.00 76.38 166 ASN A N 1
ATOM 1266 C CA . ASN A 1 166 ? -18.664 3.896 10.879 1.00 76.38 166 ASN A CA 1
ATOM 1267 C C . ASN A 1 166 ? -19.287 3.654 12.255 1.00 76.38 166 ASN A C 1
ATOM 1269 O O . ASN A 1 166 ? -19.154 4.507 13.144 1.00 76.38 166 ASN A O 1
ATOM 1273 N N . ASP A 1 167 ? -20.043 2.568 12.423 1.00 72.44 167 ASP A N 1
ATOM 1274 C CA . ASP A 1 167 ? -20.644 2.199 13.704 1.00 72.44 167 ASP A CA 1
ATOM 1275 C C . ASP A 1 167 ? -19.877 1.105 14.476 1.00 72.44 167 ASP A C 1
ATOM 1277 O O . ASP A 1 167 ? -20.145 0.904 15.672 1.00 72.44 167 ASP A O 1
ATOM 1281 N N . LEU A 1 168 ? -18.806 0.585 13.866 1.00 72.81 168 LEU A N 1
ATOM 1282 C CA . LEU A 1 168 ? -17.797 -0.317 14.422 1.00 72.81 168 LEU A CA 1
ATOM 1283 C C . LEU A 1 168 ? -18.364 -1.687 14.800 1.00 72.81 168 LEU A C 1
ATOM 1285 O O . LEU A 1 168 ? -17.968 -2.266 15.828 1.00 72.81 168 LEU A O 1
ATOM 1289 N N . ASP A 1 169 ? -19.312 -2.194 14.018 1.00 69.75 169 ASP A N 1
ATOM 1290 C CA . ASP A 1 169 ? -19.943 -3.491 14.247 1.00 69.75 169 ASP A CA 1
ATOM 1291 C C . ASP A 1 169 ? -19.356 -4.637 13.400 1.00 69.75 169 ASP A C 1
ATOM 1293 O O . ASP A 1 169 ? -19.593 -5.818 13.704 1.00 69.75 169 ASP A O 1
ATOM 1297 N N . GLY A 1 170 ? -18.442 -4.307 12.483 1.00 67.44 170 GLY A N 1
ATOM 1298 C CA . GLY A 1 170 ? -17.654 -5.244 11.693 1.00 67.44 170 GLY A CA 1
ATOM 1299 C C . GLY A 1 170 ? -18.272 -5.617 10.348 1.00 67.44 170 GLY A C 1
ATOM 1300 O O . GLY A 1 170 ? -17.803 -6.590 9.737 1.00 67.44 170 GLY A O 1
ATOM 1301 N N . ASP A 1 171 ? -19.304 -4.907 9.897 1.00 70.06 171 ASP A N 1
ATOM 1302 C CA . ASP A 1 171 ? -19.758 -4.915 8.512 1.00 70.06 171 ASP A CA 1
ATOM 1303 C C . ASP A 1 171 ? -19.988 -3.492 7.964 1.00 70.06 171 ASP A C 1
ATOM 1305 O O . ASP A 1 171 ? -19.624 -2.509 8.593 1.00 70.06 171 ASP A O 1
ATOM 1309 N N . ILE A 1 172 ? -20.395 -3.391 6.692 1.00 79.31 172 ILE A N 1
ATOM 1310 C CA . ILE A 1 172 ? -20.664 -2.098 6.045 1.00 79.31 172 ILE A CA 1
ATOM 1311 C C . ILE A 1 172 ? -22.074 -2.151 5.468 1.00 79.31 172 ILE A C 1
ATOM 1313 O O . ILE A 1 172 ? -22.298 -2.731 4.389 1.00 79.31 172 ILE A O 1
ATOM 1317 N N . ASP A 1 173 ? -23.022 -1.537 6.171 1.00 81.56 173 ASP A N 1
ATOM 1318 C CA . ASP A 1 173 ? -24.450 -1.668 5.919 1.00 81.56 173 ASP A CA 1
ATOM 1319 C C . ASP A 1 173 ? -25.242 -0.332 5.962 1.00 81.56 173 ASP A C 1
ATOM 1321 O O . ASP A 1 173 ? -24.753 0.764 5.661 1.00 81.56 173 ASP A O 1
ATOM 1325 N N . LEU A 1 174 ? -26.559 -0.422 6.183 1.00 86.00 174 LEU A N 1
ATOM 1326 C CA . LEU A 1 174 ? -27.441 0.745 6.240 1.00 86.00 174 LEU A CA 1
ATOM 1327 C C . LEU A 1 174 ? -27.273 1.583 7.516 1.00 86.00 174 LEU A C 1
ATOM 1329 O O . LEU A 1 174 ? -27.659 2.758 7.511 1.00 86.00 174 LEU A O 1
ATOM 1333 N N . LEU A 1 175 ? -26.776 0.999 8.601 1.00 83.44 175 LEU A N 1
ATOM 1334 C CA . LEU A 1 175 ? -26.445 1.685 9.842 1.00 83.44 175 LEU A CA 1
ATOM 1335 C C . LEU A 1 175 ? -25.199 2.550 9.655 1.00 83.44 175 LEU A C 1
ATOM 1337 O O . LEU A 1 175 ? -25.246 3.728 10.027 1.00 83.44 175 LEU A O 1
ATOM 1341 N N . ASP A 1 176 ? -24.185 2.068 8.939 1.00 83.00 176 ASP A N 1
ATOM 1342 C CA . ASP A 1 176 ? -23.031 2.890 8.558 1.00 83.00 176 ASP A CA 1
ATOM 1343 C C . ASP A 1 176 ? -23.423 4.040 7.653 1.00 83.00 176 ASP A C 1
ATOM 1345 O O . ASP A 1 176 ? -22.975 5.173 7.847 1.00 83.00 176 ASP A O 1
ATOM 1349 N N . PHE A 1 177 ? -24.334 3.788 6.709 1.00 86.88 177 PHE A N 1
ATOM 1350 C CA . PHE A 1 177 ? -24.866 4.847 5.859 1.00 86.88 177 PHE A CA 1
ATOM 1351 C C . PHE A 1 177 ? -25.635 5.886 6.678 1.00 86.88 177 PHE A C 1
ATOM 1353 O O . PHE A 1 177 ? -25.536 7.085 6.422 1.00 86.88 177 PHE A O 1
ATOM 1360 N N . ALA A 1 178 ? -26.396 5.457 7.688 1.00 86.69 178 ALA A N 1
ATOM 1361 C CA . ALA A 1 178 ? -27.090 6.377 8.582 1.00 86.69 178 ALA A CA 1
ATOM 1362 C C . ALA A 1 178 ? -26.109 7.226 9.407 1.00 86.69 178 ALA A C 1
ATOM 1364 O O . ALA A 1 178 ? -26.434 8.368 9.751 1.00 86.69 178 ALA A O 1
ATOM 1365 N N . THR A 1 179 ? -24.929 6.693 9.723 1.00 83.31 179 THR A N 1
ATOM 1366 C CA . THR A 1 179 ? -23.839 7.430 10.369 1.00 83.31 179 THR A CA 1
ATOM 1367 C C . THR A 1 179 ? -23.182 8.410 9.395 1.00 83.31 179 THR A C 1
ATOM 1369 O O . THR A 1 179 ? -23.134 9.601 9.704 1.00 83.31 179 THR A O 1
ATOM 1372 N N . PHE A 1 180 ? -22.842 7.974 8.180 1.00 85.25 180 PHE A N 1
ATOM 1373 C CA . PHE A 1 180 ? -22.339 8.827 7.098 1.00 85.25 180 PHE A CA 1
ATOM 1374 C C . PHE A 1 180 ? -23.271 10.020 6.819 1.00 85.25 180 PHE A C 1
ATOM 1376 O O . PHE A 1 180 ? -22.868 11.180 6.857 1.00 85.25 180 PHE A O 1
ATOM 1383 N N . GLN A 1 181 ? -24.575 9.771 6.660 1.00 88.62 181 GLN A N 1
ATOM 1384 C CA . GLN A 1 181 ? -25.572 10.822 6.418 1.00 88.62 181 GLN A CA 1
ATOM 1385 C C . GLN A 1 181 ? -25.683 11.858 7.543 1.00 88.62 181 GLN A C 1
ATOM 1387 O O . GLN A 1 181 ? -26.127 12.979 7.293 1.00 88.62 181 GLN A O 1
ATOM 1392 N N . ARG A 1 182 ? -25.348 11.497 8.787 1.00 85.31 182 ARG A N 1
ATOM 1393 C CA . ARG A 1 182 ? -25.336 12.454 9.906 1.00 85.31 182 ARG A CA 1
ATOM 1394 C C . ARG A 1 182 ? -24.144 13.395 9.846 1.00 85.31 182 ARG A C 1
ATOM 1396 O O . ARG A 1 182 ? -24.254 14.496 10.383 1.00 85.31 182 ARG A O 1
ATOM 1403 N N . CYS A 1 183 ? -23.055 12.944 9.239 1.00 84.19 183 CYS A N 1
ATOM 1404 C CA . CYS A 1 183 ? -21.820 13.695 9.107 1.00 84.19 183 CYS A CA 1
ATOM 1405 C C . CYS A 1 183 ? -21.690 14.395 7.753 1.00 84.19 183 CYS A C 1
ATOM 1407 O O . CYS A 1 183 ? -20.867 15.282 7.629 1.00 84.19 183 CYS A O 1
ATOM 1409 N N . PHE A 1 184 ? -22.558 14.104 6.781 1.00 85.81 184 PHE A N 1
ATOM 1410 C CA . PHE A 1 184 ? -22.568 14.787 5.486 1.00 85.81 184 PHE A CA 1
ATOM 1411 C C . PHE A 1 184 ? -22.651 16.324 5.616 1.00 85.81 184 PHE A C 1
ATOM 1413 O O . PHE A 1 184 ? -23.616 16.870 6.170 1.00 85.81 184 PHE A O 1
ATOM 1420 N N . GLY A 1 185 ? -21.660 17.024 5.065 1.00 81.62 185 GLY A N 1
ATOM 1421 C CA . GLY A 1 185 ? -21.417 18.461 5.195 1.00 81.62 185 GLY A CA 1
ATOM 1422 C C . GLY A 1 185 ? -20.643 18.863 6.457 1.00 81.62 185 GLY A C 1
ATOM 1423 O O . GLY A 1 185 ? -20.684 20.038 6.835 1.00 81.62 185 GLY A O 1
ATOM 1424 N N . TRP A 1 186 ? -20.022 17.909 7.155 1.00 83.25 186 TRP A N 1
ATOM 1425 C CA . TRP A 1 186 ? -19.064 18.179 8.224 1.00 83.25 186 TRP A CA 1
ATOM 1426 C C . TRP A 1 186 ? -17.746 18.667 7.623 1.00 83.25 186 TRP A C 1
ATOM 1428 O O . TRP A 1 186 ? -17.342 18.207 6.573 1.00 83.25 186 TRP A O 1
ATOM 1438 N N . GLU A 1 187 ? -17.103 19.616 8.296 1.00 81.12 187 GLU A N 1
ATOM 1439 C CA . GLU A 1 187 ? -15.773 20.119 7.955 1.00 81.12 187 GLU A CA 1
ATOM 1440 C C . GLU A 1 187 ? -14.993 20.249 9.266 1.00 81.12 187 GLU A C 1
ATOM 1442 O O . GLU A 1 187 ? -15.556 20.682 10.293 1.00 81.12 187 GLU A O 1
ATOM 1447 N N . SER A 1 188 ? -13.695 19.945 9.247 1.00 67.62 188 SER A N 1
ATOM 1448 C CA . SER A 1 188 ? -12.812 20.014 10.424 1.00 67.62 188 SER A CA 1
ATOM 1449 C C . SER A 1 188 ? -12.747 21.417 11.068 1.00 67.62 188 SER A C 1
ATOM 1451 O O . SER A 1 188 ? -12.263 21.585 12.194 1.00 67.62 188 SER A O 1
ATOM 1453 N N . THR A 1 189 ? -13.293 22.444 10.398 1.00 58.19 189 THR A N 1
ATOM 1454 C CA . THR A 1 189 ? -13.201 23.857 10.790 1.00 58.19 189 THR A CA 1
ATOM 1455 C C . THR A 1 189 ? -14.471 24.517 11.354 1.00 58.19 189 THR A C 1
ATOM 1457 O O . THR A 1 189 ? -14.370 25.668 11.798 1.00 58.19 189 THR A O 1
ATOM 1460 N N . GLY A 1 190 ? -15.640 23.858 11.464 1.00 53.09 190 GLY A N 1
ATOM 1461 C CA . GLY A 1 190 ? -16.798 24.586 12.028 1.00 53.09 190 GLY A CA 1
ATOM 1462 C C . GLY A 1 190 ? -18.218 24.008 12.032 1.00 53.09 190 GLY A C 1
ATOM 1463 O O . GLY A 1 190 ? -19.139 24.767 12.353 1.00 53.09 190 GLY A O 1
ATOM 1464 N N . GLY A 1 191 ? -18.440 22.725 11.735 1.00 54.97 191 GLY A N 1
ATOM 1465 C CA . GLY A 1 191 ? -19.769 22.084 11.744 1.00 54.97 191 GLY A CA 1
ATOM 1466 C C . GLY A 1 191 ? -20.044 21.187 12.958 1.00 54.97 191 GLY A C 1
ATOM 1467 O O . GLY A 1 191 ? -19.159 20.961 13.775 1.00 54.97 191 GLY A O 1
ATOM 1468 N N . ALA A 1 192 ? -21.282 20.688 13.111 1.00 53.97 192 ALA A N 1
ATOM 1469 C CA . ALA A 1 192 ? -21.685 19.783 14.200 1.00 53.97 192 ALA A CA 1
ATOM 1470 C C . ALA A 1 192 ? -20.682 18.631 14.386 1.00 53.97 192 ALA A C 1
ATOM 1472 O O . ALA A 1 192 ? -20.226 18.077 13.401 1.00 53.97 192 ALA A O 1
ATOM 1473 N N . SER A 1 193 ? -20.351 18.273 15.633 1.00 64.06 193 SER A N 1
ATOM 1474 C CA . SER A 1 193 ? -19.357 17.230 15.923 1.00 64.06 193 SER A CA 1
ATOM 1475 C C . SER A 1 193 ? -19.799 15.893 15.328 1.00 64.06 193 SER A C 1
ATOM 1477 O O . SER A 1 193 ? -20.604 15.188 15.942 1.00 64.06 193 SER A O 1
ATOM 1479 N N . CYS A 1 194 ? -19.265 15.543 14.159 1.00 73.88 194 CYS A N 1
ATOM 1480 C CA . CYS A 1 194 ? -19.174 14.153 13.764 1.00 73.88 194 CYS A CA 1
ATOM 1481 C C . CYS A 1 194 ? -18.237 13.463 14.765 1.00 73.88 194 CYS A C 1
ATOM 1483 O O . CYS A 1 194 ? -17.249 14.048 15.217 1.00 73.88 194 CYS A O 1
ATOM 1485 N N . THR A 1 195 ? -18.621 12.281 15.233 1.00 71.38 195 THR A N 1
ATOM 1486 C CA . THR A 1 195 ? -17.792 11.460 16.133 1.00 71.38 195 THR A CA 1
ATOM 1487 C C . THR A 1 195 ? -17.376 10.147 15.485 1.00 71.38 195 THR A C 1
ATOM 1489 O O . THR A 1 195 ? -16.662 9.379 16.121 1.00 71.38 195 THR A O 1
ATOM 1492 N N . ALA A 1 196 ? -17.883 9.885 14.281 1.00 71.75 196 ALA A N 1
ATOM 1493 C CA . ALA A 1 196 ? -17.460 8.794 13.424 1.00 71.75 196 ALA A CA 1
ATOM 1494 C C . ALA A 1 196 ? -16.425 9.335 12.433 1.00 71.75 196 ALA A C 1
ATOM 1496 O O . ALA A 1 196 ? -16.403 10.535 12.167 1.00 71.75 196 ALA A O 1
ATOM 1497 N N . ASP A 1 197 ? -15.561 8.459 11.950 1.00 73.69 197 ASP A N 1
ATOM 1498 C CA . ASP A 1 197 ? -14.587 8.780 10.917 1.00 73.69 197 ASP A CA 1
ATOM 1499 C C . ASP A 1 197 ? -15.287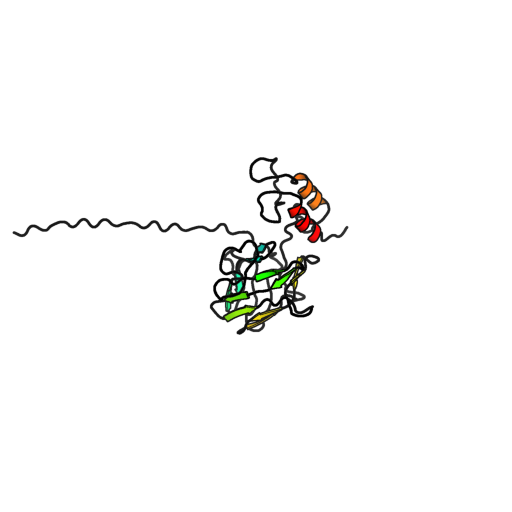 8.629 9.564 1.00 73.69 197 ASP A C 1
ATOM 1501 O O . ASP A 1 197 ? -15.521 7.509 9.135 1.00 73.69 197 ASP A O 1
ATOM 1505 N N . THR A 1 198 ? -15.784 9.727 8.988 1.00 79.56 198 THR A N 1
ATOM 1506 C CA . THR A 1 198 ? -16.563 9.715 7.729 1.00 79.56 198 THR A CA 1
ATOM 1507 C C . THR A 1 198 ? -15.891 10.474 6.588 1.00 79.56 198 THR A C 1
ATOM 1509 O O . THR A 1 198 ? -16.498 10.587 5.526 1.00 79.56 198 THR A O 1
ATOM 1512 N N . ASP A 1 199 ? -14.693 10.997 6.849 1.00 79.56 199 ASP A N 1
ATOM 1513 C CA . ASP A 1 199 ? -13.763 11.615 5.900 1.00 79.56 199 ASP A CA 1
ATOM 1514 C C . ASP A 1 199 ? -12.869 10.490 5.362 1.00 79.56 199 ASP A C 1
ATOM 1516 O O . ASP A 1 199 ? -11.841 10.141 5.937 1.00 79.56 199 ASP A O 1
ATOM 1520 N N . PHE A 1 200 ? -13.364 9.776 4.358 1.00 76.81 200 PHE A N 1
ATOM 1521 C CA . PHE A 1 200 ? -12.713 8.588 3.827 1.00 76.81 200 PHE A CA 1
ATOM 1522 C C . PHE A 1 200 ? -11.572 8.928 2.874 1.00 76.81 200 PHE A C 1
ATOM 1524 O O . PHE A 1 200 ? -10.671 8.099 2.723 1.00 76.81 200 PHE A O 1
ATOM 1531 N N . ASP A 1 201 ? -11.619 10.070 2.186 1.00 72.06 201 ASP A N 1
ATOM 1532 C CA . ASP A 1 201 ? -10.559 10.491 1.266 1.00 72.06 201 ASP A CA 1
ATOM 1533 C C . ASP A 1 201 ? -9.521 11.453 1.880 1.00 72.06 201 ASP A C 1
ATOM 1535 O O . ASP A 1 201 ? -8.574 11.836 1.181 1.00 72.06 201 ASP A O 1
ATOM 1539 N N . ASP A 1 202 ? -9.608 11.684 3.198 1.00 72.94 202 ASP A N 1
ATOM 1540 C CA . ASP A 1 202 ? -8.677 12.456 4.034 1.00 72.94 202 ASP A CA 1
ATOM 1541 C C . ASP A 1 202 ? -8.537 13.920 3.563 1.00 72.94 202 ASP A C 1
ATOM 1543 O O . ASP A 1 202 ? -7.434 14.493 3.556 1.00 72.94 202 ASP A O 1
ATOM 1547 N N . ASP A 1 203 ? -9.637 14.537 3.133 1.00 77.44 203 ASP A N 1
ATOM 1548 C CA . ASP A 1 203 ? -9.651 15.897 2.586 1.00 77.44 203 ASP A CA 1
ATOM 1549 C C . ASP A 1 203 ? -10.140 16.984 3.568 1.00 77.44 203 ASP A C 1
ATOM 1551 O O . ASP A 1 203 ? -10.175 18.174 3.223 1.00 77.44 203 ASP A O 1
ATOM 1555 N N . ASP A 1 204 ? -10.324 16.598 4.838 1.00 82.75 204 ASP A N 1
ATOM 1556 C CA . ASP A 1 204 ? -10.781 17.396 5.982 1.00 82.75 204 ASP A CA 1
ATOM 1557 C C . ASP A 1 204 ? -12.287 17.751 5.961 1.00 82.75 204 ASP A C 1
ATOM 1559 O O . ASP A 1 204 ? -12.730 18.610 6.756 1.00 82.75 204 ASP A O 1
ATOM 1563 N N . ASP A 1 205 ? -13.091 17.108 5.109 1.00 84.12 205 ASP A N 1
ATOM 1564 C CA . ASP A 1 205 ? -14.545 17.237 5.113 1.00 84.12 205 ASP A CA 1
ATOM 1565 C C . ASP A 1 205 ? -15.312 15.898 4.970 1.00 84.12 205 ASP A C 1
ATOM 1567 O O . ASP A 1 205 ? -14.804 14.821 5.257 1.00 84.12 205 ASP A O 1
ATOM 1571 N N . THR A 1 206 ? -16.633 15.958 4.832 1.00 87.50 206 THR A N 1
ATOM 1572 C CA . THR A 1 206 ? -17.457 14.764 4.611 1.00 87.50 206 THR A CA 1
ATOM 1573 C C . THR A 1 206 ? -18.508 15.127 3.592 1.00 87.50 206 THR A C 1
ATOM 1575 O O . THR A 1 206 ? -19.532 15.740 3.934 1.00 87.50 206 THR A O 1
ATOM 1578 N N . ASP A 1 207 ? -18.302 14.746 2.345 1.00 86.88 207 ASP A N 1
ATOM 1579 C CA . ASP A 1 207 ? -19.138 15.170 1.246 1.00 86.88 207 ASP A CA 1
ATOM 1580 C C . ASP A 1 207 ? -19.397 14.075 0.193 1.00 86.88 207 ASP A C 1
ATOM 1582 O O . ASP A 1 207 ? -19.643 12.903 0.494 1.00 86.88 207 ASP A O 1
ATOM 1586 N N . ILE A 1 208 ? -19.583 14.486 -1.058 1.00 86.56 208 ILE A N 1
ATOM 1587 C CA . ILE A 1 208 ? -19.890 13.583 -2.157 1.00 86.56 208 ILE A CA 1
ATOM 1588 C C . ILE A 1 208 ? -18.676 12.759 -2.603 1.00 86.56 208 ILE A C 1
ATOM 1590 O O . ILE A 1 208 ? -18.886 11.694 -3.195 1.00 86.56 208 ILE A O 1
ATOM 1594 N N . ASP A 1 209 ? -17.457 13.220 -2.343 1.00 82.25 209 ASP A N 1
ATOM 1595 C CA . ASP A 1 209 ? -16.237 12.515 -2.715 1.00 82.25 209 ASP A CA 1
ATOM 1596 C C . ASP A 1 209 ? -16.028 11.310 -1.771 1.00 82.25 209 ASP A C 1
ATOM 1598 O O . ASP A 1 209 ? -15.878 10.179 -2.259 1.00 82.25 209 ASP A O 1
ATOM 1602 N N . ASP A 1 210 ? -16.321 11.451 -0.473 1.00 81.44 210 ASP A N 1
ATOM 1603 C CA . ASP A 1 210 ? -16.411 10.335 0.488 1.00 81.44 210 ASP A CA 1
ATOM 1604 C C . ASP A 1 210 ? -17.480 9.306 0.141 1.00 81.44 210 ASP A C 1
ATOM 1606 O O . ASP A 1 210 ? -17.318 8.096 0.338 1.00 81.44 210 ASP A O 1
ATOM 1610 N N . TRP A 1 211 ? -18.608 9.752 -0.418 1.00 84.12 211 TRP A N 1
ATOM 1611 C CA . TRP A 1 211 ? -19.669 8.831 -0.816 1.00 84.12 211 TRP A CA 1
ATOM 1612 C C . TRP A 1 211 ? -19.169 7.808 -1.843 1.00 84.12 211 TRP A C 1
ATOM 1614 O O . TRP A 1 211 ? -19.630 6.663 -1.827 1.00 84.12 211 TRP A O 1
ATOM 1624 N N . SER A 1 212 ? -18.225 8.199 -2.710 1.00 76.75 212 SER A N 1
ATOM 1625 C CA . SER A 1 212 ? -17.613 7.328 -3.721 1.00 76.75 212 SER A CA 1
ATOM 1626 C C . SER A 1 212 ? -16.731 6.223 -3.116 1.00 76.75 212 SER A C 1
ATOM 1628 O O . SER A 1 212 ? -16.626 5.124 -3.666 1.00 76.75 212 SER A O 1
ATOM 1630 N N . MET A 1 213 ? -16.182 6.473 -1.932 1.00 73.81 213 MET A N 1
ATOM 1631 C CA . MET A 1 213 ? -15.427 5.505 -1.144 1.00 73.81 213 MET A CA 1
ATOM 1632 C C . MET A 1 213 ? -16.374 4.602 -0.353 1.00 73.81 213 MET A C 1
ATOM 1634 O O . MET A 1 213 ? -16.299 3.375 -0.457 1.00 73.81 213 MET A O 1
ATOM 1638 N N . PHE A 1 214 ? -17.349 5.199 0.338 1.00 79.50 214 PHE A N 1
ATOM 1639 C CA . PHE A 1 214 ? -18.342 4.489 1.141 1.00 79.50 214 PHE A CA 1
ATOM 1640 C C . PHE A 1 214 ? -19.108 3.444 0.324 1.00 79.50 214 PHE A C 1
ATOM 1642 O O . PHE A 1 214 ? -19.145 2.258 0.657 1.00 79.50 214 PHE A O 1
ATOM 1649 N N . HIS A 1 215 ? -19.715 3.860 -0.794 1.00 78.88 215 HIS A N 1
ATOM 1650 C CA . HIS A 1 215 ? -20.595 2.970 -1.552 1.00 78.88 215 HIS A CA 1
ATOM 1651 C C . HIS A 1 215 ? -19.849 1.815 -2.238 1.00 78.88 215 HIS A C 1
ATOM 1653 O O . HIS A 1 215 ? -20.473 0.814 -2.598 1.00 78.88 215 HIS A O 1
ATOM 1659 N N . ALA A 1 216 ? -18.535 1.954 -2.433 1.00 69.75 216 ALA A N 1
ATOM 1660 C CA . ALA A 1 216 ? -17.687 0.929 -3.022 1.00 69.75 216 ALA A CA 1
ATOM 1661 C C . ALA A 1 216 ? -17.347 -0.190 -2.026 1.00 69.75 216 ALA A C 1
ATOM 1663 O O . ALA A 1 216 ? -17.024 -1.300 -2.454 1.00 69.75 216 ALA A O 1
ATO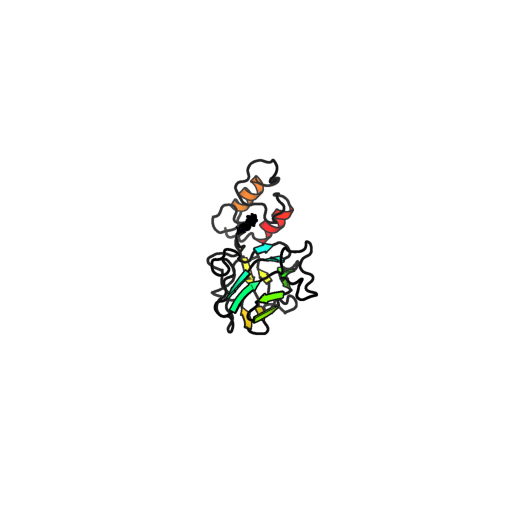M 1664 N N . GLN A 1 217 ? -17.456 0.092 -0.725 1.00 71.75 217 GLN A N 1
ATOM 1665 C CA . GLN A 1 217 ? -17.165 -0.851 0.351 1.00 71.75 217 GLN A CA 1
ATOM 1666 C C . GLN A 1 217 ? -18.416 -1.499 0.961 1.00 71.75 217 GLN A C 1
ATOM 1668 O O . GLN A 1 217 ? -18.273 -2.409 1.770 1.00 71.75 217 GLN A O 1
ATOM 1673 N N . ILE A 1 218 ? -19.632 -1.106 0.546 1.00 72.62 218 ILE A N 1
ATOM 1674 C CA . ILE A 1 218 ? -20.882 -1.740 1.004 1.00 72.62 218 ILE A CA 1
ATOM 1675 C C . ILE A 1 218 ? -20.796 -3.252 0.775 1.00 72.62 218 ILE A C 1
ATOM 1677 O O . ILE A 1 218 ? -20.901 -3.750 -0.352 1.00 72.62 218 ILE A O 1
ATOM 1681 N N . SER A 1 219 ? -20.631 -3.985 1.869 1.00 62.72 219 SER A N 1
ATOM 1682 C CA . SER A 1 219 ? -20.348 -5.415 1.882 1.00 62.72 219 SER A CA 1
ATOM 1683 C C . SER A 1 219 ? -21.477 -6.144 2.604 1.00 62.72 219 SER A C 1
ATOM 1685 O O . SER A 1 219 ? -21.285 -6.882 3.557 1.00 62.72 219 SER A O 1
ATOM 1687 N N . GLY A 1 220 ? -22.709 -5.929 2.137 1.00 49.50 220 GLY A N 1
ATOM 1688 C CA . GLY A 1 220 ? -23.894 -6.431 2.835 1.00 49.50 220 GLY A CA 1
ATOM 1689 C C . GLY A 1 220 ? -23.909 -7.951 3.076 1.00 49.50 220 GLY A C 1
ATOM 1690 O O . GLY A 1 220 ? -23.467 -8.747 2.235 1.00 49.50 220 GLY A O 1
ATOM 1691 N N . PRO A 1 221 ? -24.589 -8.367 4.155 1.00 47.19 221 PRO A N 1
ATOM 1692 C CA . PRO A 1 221 ? -25.827 -9.123 3.980 1.00 47.19 221 PRO A CA 1
ATOM 1693 C C . PRO A 1 221 ? -26.989 -8.558 4.822 1.00 47.19 221 PRO A C 1
ATOM 1695 O O . PRO A 1 221 ? -26.785 -7.906 5.832 1.00 47.19 221 PRO A O 1
ATOM 1698 N N . ASN A 1 222 ? -28.232 -8.851 4.412 1.00 42.34 222 ASN A N 1
ATOM 1699 C CA . ASN A 1 222 ? -29.364 -8.801 5.355 1.00 42.34 222 ASN A CA 1
ATOM 1700 C C . ASN A 1 222 ? -29.255 -9.940 6.375 1.00 42.34 222 ASN A C 1
ATOM 1702 O O . ASN A 1 222 ? -28.856 -11.047 5.930 1.00 42.34 222 ASN A O 1
#

pLDDT: mean 80.97, std 17.86, range [34.16, 98.31]